Protein AF-0000000072869040 (afdb_homodimer)

Structure (mmCIF, N/CA/C/O backbone):
data_AF-0000000072869040-model_v1
#
loop_
_entity.id
_entity.type
_entity.pdbx_description
1 polymer 'Uncharacterized protein encoded in hypervariable junctions of pilus gene clusters'
#
loop_
_atom_site.group_PDB
_atom_site.id
_atom_site.type_symbol
_atom_site.label_atom_id
_atom_site.label_alt_id
_atom_site.label_comp_id
_atom_site.label_asym_id
_atom_site.label_entity_id
_atom_site.label_seq_id
_atom_site.pdbx_PDB_ins_code
_atom_site.Cartn_x
_atom_site.Cartn_y
_atom_site.Cartn_z
_atom_site.occupancy
_atom_site.B_iso_or_equiv
_atom_site.auth_seq_id
_atom_site.auth_comp_id
_atom_site.auth_asym_id
_atom_site.auth_atom_id
_atom_site.pdbx_PDB_model_num
ATOM 1 N N . MET A 1 1 ? 13.531 -21.125 -11.062 1 53.16 1 MET A N 1
ATOM 2 C CA . MET A 1 1 ? 12.531 -20.141 -11.461 1 53.16 1 MET A CA 1
ATOM 3 C C . MET A 1 1 ? 11.25 -20.312 -10.648 1 53.16 1 MET A C 1
ATOM 5 O O . MET A 1 1 ? 10.648 -21.391 -10.648 1 53.16 1 MET A O 1
ATOM 9 N N . LYS A 1 2 ? 10.859 -19.406 -9.508 1 75.5 2 LYS A N 1
ATOM 10 C CA . LYS A 1 2 ? 10.047 -19.938 -8.406 1 75.5 2 LYS A CA 1
ATOM 11 C C . LYS A 1 2 ? 8.562 -19.766 -8.695 1 75.5 2 LYS A C 1
ATOM 13 O O . LYS A 1 2 ? 7.723 -20.344 -7.996 1 75.5 2 LYS A O 1
ATOM 18 N N . HIS A 1 3 ? 8.328 -19.109 -9.891 1 85.88 3 HIS A N 1
ATOM 19 C CA . HIS A 1 3 ? 6.895 -18.984 -10.148 1 85.88 3 HIS A CA 1
ATOM 20 C C . HIS A 1 3 ? 6.582 -19.156 -11.625 1 85.88 3 HIS A C 1
ATOM 22 O O . HIS A 1 3 ? 7.484 -19.141 -12.461 1 85.88 3 HIS A O 1
ATOM 28 N N . LEU A 1 4 ? 5.422 -19.609 -11.938 1 93.56 4 LEU A N 1
ATOM 29 C CA . LEU A 1 4 ? 4.938 -19.828 -13.297 1 93.56 4 LEU A CA 1
ATOM 30 C C . LEU A 1 4 ? 4.266 -18.562 -13.836 1 93.56 4 LEU A C 1
ATOM 32 O O . LEU A 1 4 ? 3.627 -17.828 -13.086 1 93.56 4 LEU A O 1
ATOM 36 N N . LYS A 1 5 ? 4.551 -18.344 -15.172 1 93.81 5 LYS A N 1
ATOM 37 C CA . LYS A 1 5 ? 3.939 -17.188 -15.828 1 93.81 5 LYS A CA 1
ATOM 38 C C . LYS A 1 5 ? 3.301 -17.594 -17.156 1 93.81 5 LYS A C 1
ATOM 40 O O . LYS A 1 5 ? 3.891 -18.344 -17.938 1 93.81 5 LYS A O 1
ATOM 45 N N . TYR A 1 6 ? 2.068 -17.125 -17.297 1 95.5 6 TYR A N 1
ATOM 46 C CA . TYR A 1 6 ? 1.364 -17.422 -18.531 1 95.5 6 TYR A CA 1
ATOM 47 C C . TYR A 1 6 ? 0.208 -16.438 -18.75 1 95.5 6 TYR A C 1
ATOM 49 O O . TYR A 1 6 ? -0.638 -16.281 -17.859 1 95.5 6 TYR A O 1
ATOM 57 N N . LYS A 1 7 ? 0.18 -15.703 -19.797 1 94.38 7 LYS A N 1
ATOM 58 C CA . LYS A 1 7 ? -0.876 -14.773 -20.203 1 94.38 7 LYS A CA 1
ATOM 59 C C . LYS A 1 7 ? -1.145 -13.742 -19.109 1 94.38 7 LYS A C 1
ATOM 61 O O . LYS A 1 7 ? -2.299 -13.406 -18.828 1 94.38 7 LYS A O 1
ATOM 66 N N . GLY A 1 8 ? -0.061 -13.336 -18.422 1 91.31 8 GLY A N 1
ATOM 67 C CA . GLY A 1 8 ? -0.16 -12.281 -17.438 1 91.31 8 GLY A CA 1
ATOM 68 C C . GLY A 1 8 ? -0.488 -12.805 -16.047 1 91.31 8 GLY A C 1
ATOM 69 O O . GLY A 1 8 ? -0.52 -12.031 -15.078 1 91.31 8 GLY A O 1
ATOM 70 N N . TYR A 1 9 ? -0.687 -14.094 -15.98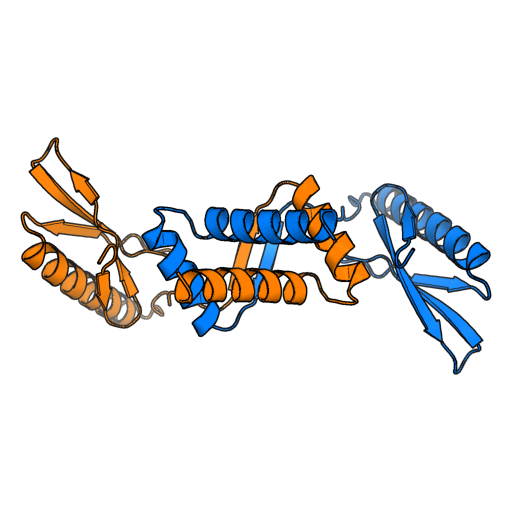4 1 94.81 9 TYR A N 1
ATOM 71 C CA . TYR A 1 9 ? -0.996 -14.703 -14.695 1 94.81 9 TYR A CA 1
ATOM 72 C C . TYR A 1 9 ? 0.244 -15.344 -14.078 1 94.81 9 TYR A C 1
ATOM 74 O O . TYR A 1 9 ? 1.117 -15.836 -14.797 1 94.81 9 TYR A O 1
ATOM 82 N N . LEU A 1 10 ? 0.235 -15.219 -12.727 1 94.25 10 LEU A N 1
ATOM 83 C CA . LEU A 1 10 ? 1.296 -15.883 -11.969 1 94.25 10 LEU A CA 1
ATOM 84 C C . LEU A 1 10 ? 0.761 -17.109 -11.242 1 94.25 10 LEU A C 1
ATOM 86 O O . LEU A 1 10 ? -0.365 -17.094 -10.742 1 94.25 10 LEU A O 1
ATOM 90 N N . GLY A 1 11 ? 1.562 -18.109 -11.234 1 94.94 11 GLY A N 1
ATOM 91 C CA . GLY A 1 11 ? 1.201 -19.344 -10.531 1 94.94 11 GLY A CA 1
ATOM 92 C C . GLY A 1 11 ? 2.223 -19.75 -9.492 1 94.94 11 GLY A C 1
ATOM 93 O O . GLY A 1 11 ? 3.426 -19.562 -9.688 1 94.94 11 GLY A O 1
ATOM 94 N N . THR A 1 12 ? 1.745 -20.344 -8.406 1 94.44 12 THR A N 1
ATOM 95 C CA . THR A 1 12 ? 2.629 -20.859 -7.363 1 94.44 12 THR A CA 1
ATOM 96 C C . THR A 1 12 ? 3.027 -22.297 -7.645 1 94.44 12 THR A C 1
ATOM 98 O O . THR A 1 12 ? 2.434 -22.953 -8.5 1 94.44 12 THR A O 1
ATOM 101 N N . VAL A 1 13 ? 4.137 -22.719 -7.074 1 94.44 13 VAL A N 1
ATOM 102 C CA . VAL A 1 13 ? 4.605 -24.094 -7.094 1 94.44 13 VAL A CA 1
ATOM 103 C C . VAL A 1 13 ? 4.879 -24.578 -5.668 1 94.44 13 VAL A C 1
ATOM 105 O O . VAL A 1 13 ? 5.758 -24.047 -4.988 1 94.44 13 VAL A O 1
ATOM 108 N N . GLU A 1 14 ? 4.07 -25.578 -5.203 1 92.25 14 GLU A N 1
ATOM 109 C CA . GLU A 1 14 ? 4.195 -26.062 -3.834 1 92.25 14 GLU A CA 1
ATOM 110 C C . GLU A 1 14 ? 4.277 -27.594 -3.801 1 92.25 14 GLU A C 1
ATOM 112 O O . GLU A 1 14 ? 3.479 -28.266 -4.445 1 92.25 14 GLU A O 1
ATOM 117 N N . PRO A 1 15 ? 5.238 -28.094 -3.088 1 93.12 15 PRO A N 1
ATOM 118 C CA . PRO A 1 15 ? 5.289 -29.547 -2.945 1 93.12 15 PRO A CA 1
ATOM 119 C C . PRO A 1 15 ? 4.293 -30.078 -1.917 1 93.12 15 PRO A C 1
ATOM 121 O O . PRO A 1 15 ? 4.055 -29.438 -0.893 1 93.12 15 PRO A O 1
ATOM 124 N N . ASP A 1 16 ? 3.664 -31.156 -2.268 1 92.81 16 ASP A N 1
ATOM 125 C CA . ASP A 1 16 ? 2.848 -31.953 -1.349 1 92.81 16 ASP A CA 1
ATOM 126 C C . ASP A 1 16 ? 3.477 -33.312 -1.089 1 92.81 16 ASP A C 1
ATOM 128 O O . ASP A 1 16 ? 3.252 -34.25 -1.846 1 92.81 16 ASP A O 1
ATOM 132 N N . PHE A 1 17 ? 4.18 -33.438 -0.041 1 92.19 17 PHE A N 1
ATOM 133 C CA . PHE A 1 17 ? 4.965 -34.625 0.26 1 92.19 17 PHE A CA 1
ATOM 134 C C . PHE A 1 17 ? 4.062 -35.781 0.677 1 92.19 17 PHE A C 1
ATOM 136 O O . PHE A 1 17 ? 4.375 -36.938 0.423 1 92.19 17 PHE A O 1
ATOM 143 N N . ASP A 1 18 ? 2.967 -35.375 1.314 1 94.56 18 ASP A N 1
ATOM 144 C CA . ASP A 1 18 ? 2.047 -36.406 1.79 1 94.56 18 ASP A CA 1
ATOM 145 C C . ASP A 1 18 ? 1.436 -37.188 0.624 1 94.56 18 ASP A C 1
ATOM 147 O O . ASP A 1 18 ? 1.183 -38.375 0.733 1 94.56 18 ASP A O 1
ATOM 151 N N . ASN A 1 19 ? 1.303 -36.5 -0.467 1 95.25 19 ASN A N 1
ATOM 152 C CA . ASN A 1 19 ? 0.649 -37.094 -1.624 1 95.25 19 ASN A CA 1
ATOM 153 C C . ASN A 1 19 ? 1.628 -37.312 -2.777 1 95.25 19 ASN A C 1
ATOM 155 O O . ASN A 1 19 ? 1.254 -37.844 -3.83 1 95.25 19 ASN A O 1
ATOM 159 N N . ASN A 1 20 ? 2.824 -36.844 -2.562 1 95.75 20 ASN A N 1
ATOM 160 C CA . ASN A 1 20 ? 3.889 -36.969 -3.553 1 95.75 20 ASN A CA 1
ATOM 161 C C . ASN A 1 20 ? 3.514 -36.281 -4.867 1 95.75 20 ASN A C 1
ATOM 163 O O . ASN A 1 20 ? 3.641 -36.906 -5.938 1 95.75 20 ASN A O 1
ATOM 167 N N . ILE A 1 21 ? 2.939 -35.062 -4.77 1 96.88 21 ILE A N 1
ATOM 168 C CA . ILE A 1 21 ? 2.596 -34.281 -5.941 1 96.88 21 ILE A CA 1
ATOM 169 C C . ILE A 1 21 ? 3.043 -32.844 -5.738 1 96.88 21 ILE A C 1
ATOM 171 O O . ILE A 1 21 ? 3.473 -32.469 -4.645 1 96.88 21 ILE A O 1
ATOM 175 N N . LEU A 1 22 ? 3.045 -32.125 -6.891 1 96.19 22 LEU A N 1
ATOM 176 C CA . LEU A 1 22 ? 3.174 -30.656 -6.883 1 96.19 22 LEU A CA 1
ATOM 177 C C . LEU A 1 22 ? 1.812 -30 -7.039 1 96.19 22 LEU A C 1
ATOM 179 O O . LEU A 1 22 ? 0.953 -30.484 -7.77 1 96.19 22 LEU A O 1
ATOM 183 N N . TYR A 1 23 ? 1.674 -29.047 -6.258 1 96.25 23 TYR A N 1
ATOM 184 C CA . TYR A 1 23 ? 0.418 -28.312 -6.25 1 96.25 23 TYR A CA 1
ATOM 185 C C . TYR A 1 23 ? 0.668 -26.812 -6.395 1 96.25 23 TYR A C 1
ATOM 187 O O . TYR A 1 23 ? 1.761 -26.328 -6.094 1 96.25 23 TYR A O 1
ATOM 195 N N . GLY A 1 24 ? -0.366 -26.031 -7.027 1 96.12 24 GLY A N 1
ATOM 196 C CA . GLY A 1 24 ? -0.289 -24.578 -7.121 1 96.12 24 GLY A CA 1
ATOM 197 C C . GLY A 1 24 ? -1.639 -23.922 -7.344 1 96.12 24 GLY A C 1
ATOM 198 O O . GLY A 1 24 ? -2.662 -24.609 -7.426 1 96.12 24 GLY A O 1
ATOM 199 N N . LYS A 1 25 ? -1.599 -22.688 -7.316 1 95.94 25 LYS A N 1
ATOM 200 C CA . LYS A 1 25 ? -2.779 -21.891 -7.613 1 95.94 25 LYS A CA 1
ATOM 201 C C . LYS A 1 25 ? -2.396 -20.609 -8.344 1 95.94 25 LYS A C 1
ATOM 203 O O . LYS A 1 25 ? -1.233 -20.203 -8.336 1 95.94 25 LYS A O 1
ATOM 208 N N . LEU A 1 26 ? -3.373 -20 -9.047 1 95.19 26 LEU A N 1
ATOM 209 C CA . LEU A 1 26 ? -3.158 -18.656 -9.562 1 95.19 26 LEU A CA 1
ATOM 210 C C . LEU A 1 26 ? -3.008 -17.656 -8.422 1 95.19 26 LEU A C 1
ATOM 212 O O . LEU A 1 26 ? -3.812 -17.641 -7.488 1 95.19 26 LEU A O 1
ATOM 216 N N . ALA A 1 27 ? -1.96 -16.859 -8.539 1 92.31 27 ALA A N 1
ATOM 217 C CA . ALA A 1 27 ? -1.659 -15.898 -7.484 1 92.31 27 ALA A CA 1
ATOM 218 C C . ALA A 1 27 ? -2.203 -14.516 -7.836 1 92.31 27 ALA A C 1
ATOM 220 O O . ALA A 1 27 ? -2.414 -14.203 -9.008 1 92.31 27 ALA A O 1
ATOM 221 N N . PHE A 1 28 ? -2.625 -13.695 -6.848 1 90.19 28 PHE A N 1
ATOM 222 C CA . PHE A 1 28 ? -2.941 -12.273 -6.93 1 90.19 28 PHE A CA 1
ATOM 223 C C . PHE A 1 28 ? -4.238 -12.055 -7.699 1 90.19 28 PHE A C 1
ATOM 225 O O . PHE A 1 28 ? -4.367 -11.078 -8.445 1 90.19 28 PHE A O 1
ATOM 232 N N . ILE A 1 29 ? -5.137 -13.047 -7.664 1 90.19 29 ILE A N 1
ATOM 233 C CA . ILE A 1 29 ? -6.496 -12.883 -8.164 1 90.19 29 ILE A CA 1
ATOM 234 C C . ILE A 1 29 ? -7.492 -13.414 -7.137 1 90.19 29 ILE A C 1
ATOM 236 O O . ILE A 1 29 ? -7.129 -14.203 -6.262 1 90.19 29 ILE A O 1
ATOM 240 N N . GLY A 1 30 ? -8.711 -12.969 -7.207 1 89.12 30 GLY A N 1
ATOM 241 C CA . GLY A 1 30 ? -9.719 -13.328 -6.223 1 89.12 30 GLY A CA 1
ATOM 242 C C . GLY A 1 30 ? -10.266 -14.727 -6.414 1 89.12 30 GLY A C 1
ATOM 243 O O . GLY A 1 30 ? -10.648 -15.391 -5.441 1 89.12 30 GLY A O 1
ATOM 244 N N . ASP A 1 31 ? -10.258 -15.211 -7.613 1 92.06 31 ASP A N 1
ATOM 245 C CA . ASP A 1 31 ? -10.773 -16.547 -7.906 1 92.06 31 ASP A CA 1
ATOM 246 C C . ASP A 1 31 ? -9.781 -17.625 -7.488 1 92.06 31 ASP A C 1
ATOM 248 O O . ASP A 1 31 ? -8.562 -17.406 -7.531 1 92.06 31 ASP A O 1
ATOM 252 N N . LEU A 1 32 ? -10.375 -18.688 -6.992 1 94.25 32 LEU A N 1
ATOM 253 C CA . LEU A 1 32 ? -9.523 -19.812 -6.633 1 94.25 32 LEU A CA 1
ATOM 254 C C . LEU A 1 32 ? -9.367 -20.781 -7.805 1 94.25 32 LEU A C 1
ATOM 256 O O . LEU A 1 32 ? -10.32 -21.469 -8.164 1 94.25 32 LEU A O 1
ATOM 260 N N . VAL A 1 33 ? -8.258 -20.734 -8.453 1 96.44 33 VAL A N 1
ATOM 261 C CA . VAL A 1 33 ? -7.914 -21.625 -9.555 1 96.44 33 VAL A CA 1
ATOM 262 C C . VAL A 1 33 ? -6.676 -22.453 -9.188 1 96.44 33 VAL A C 1
ATOM 264 O O . VAL A 1 33 ? -5.598 -21.891 -8.969 1 96.44 33 VAL A O 1
ATOM 267 N N . THR A 1 34 ? -6.812 -23.766 -9.117 1 97.62 34 THR A N 1
ATOM 268 C CA . THR A 1 34 ? -5.719 -24.609 -8.664 1 97.62 34 THR A CA 1
ATOM 269 C C . THR A 1 34 ? -5.336 -25.625 -9.742 1 97.62 34 THR A C 1
ATOM 271 O O . THR A 1 34 ? -6.086 -25.828 -10.703 1 97.62 34 THR A O 1
ATOM 274 N N . TYR A 1 35 ? -4.156 -26.156 -9.648 1 97.94 35 TYR A N 1
ATOM 275 C CA . TYR A 1 35 ? -3.631 -27.203 -10.523 1 97.94 35 TYR A CA 1
ATOM 276 C C . TYR A 1 35 ? -2.664 -28.109 -9.773 1 97.94 35 TYR A C 1
ATOM 278 O O . TYR A 1 35 ? -2.156 -27.734 -8.711 1 97.94 35 TYR A O 1
ATOM 286 N N . GLU A 1 36 ? -2.488 -29.297 -10.227 1 97.75 36 GLU A N 1
ATOM 287 C CA . GLU A 1 36 ? -1.561 -30.25 -9.625 1 97.75 36 GLU A CA 1
ATOM 288 C C . GLU A 1 36 ? -0.985 -31.188 -10.68 1 97.75 36 GLU A C 1
ATOM 290 O O . GLU A 1 36 ? -1.574 -31.375 -11.742 1 97.75 36 GLU A O 1
ATOM 295 N N . ALA A 1 37 ? 0.129 -31.656 -10.438 1 97.88 37 ALA A N 1
ATOM 296 C CA . ALA A 1 37 ? 0.809 -32.594 -11.32 1 97.88 37 ALA A CA 1
ATOM 297 C C . ALA A 1 37 ? 1.909 -33.344 -10.57 1 97.88 37 ALA A C 1
ATOM 299 O O . ALA A 1 37 ? 2.215 -33.031 -9.422 1 97.88 37 ALA A O 1
ATOM 300 N N . GLU A 1 38 ? 2.445 -34.281 -11.211 1 96.62 38 GLU A N 1
ATOM 301 C CA . GLU A 1 38 ? 3.467 -35.125 -10.57 1 96.62 38 GLU A CA 1
ATOM 302 C C . GLU A 1 38 ? 4.867 -34.594 -10.875 1 96.62 38 GLU A C 1
ATOM 304 O O . GLU A 1 38 ? 5.816 -34.875 -10.141 1 96.62 38 GLU A O 1
ATOM 309 N N . THR A 1 39 ? 5.031 -33.906 -11.984 1 95.69 39 THR A N 1
ATOM 310 C CA . THR A 1 39 ? 6.324 -33.344 -12.359 1 95.69 39 THR A CA 1
ATOM 311 C C . THR A 1 39 ? 6.199 -31.828 -12.617 1 95.69 39 THR A C 1
ATOM 313 O O . THR A 1 39 ? 5.094 -31.328 -12.812 1 95.69 39 THR A O 1
ATOM 316 N N . LEU A 1 40 ? 7.34 -31.219 -12.617 1 94.62 40 LEU A N 1
ATOM 317 C CA . LEU A 1 40 ? 7.355 -29.781 -12.852 1 94.62 40 LEU A CA 1
ATOM 318 C C . LEU A 1 40 ? 6.863 -29.453 -14.258 1 94.62 40 LEU A C 1
ATOM 320 O O . LEU A 1 40 ? 6.121 -28.484 -14.445 1 94.62 40 LEU A O 1
ATOM 324 N N . ALA A 1 41 ? 7.293 -30.203 -15.195 1 96.25 41 ALA A N 1
ATOM 325 C CA . ALA A 1 41 ? 6.879 -30 -16.578 1 96.25 41 ALA A CA 1
ATOM 326 C C . ALA A 1 41 ? 5.363 -30.125 -16.719 1 96.25 41 ALA A C 1
ATOM 328 O O . ALA A 1 41 ? 4.727 -29.297 -17.391 1 96.25 41 ALA A O 1
ATOM 329 N N . GLU A 1 42 ? 4.84 -31.109 -16.109 1 97.56 42 GLU A N 1
ATOM 330 C CA . GLU A 1 42 ? 3.395 -31.312 -16.125 1 97.56 42 GLU A CA 1
ATOM 331 C C . GLU A 1 42 ? 2.658 -30.203 -15.391 1 97.56 42 GLU A C 1
ATOM 333 O O . GLU A 1 42 ? 1.565 -29.797 -15.789 1 97.56 42 GLU A O 1
ATOM 338 N N . LEU A 1 43 ? 3.262 -29.812 -14.297 1 97.25 43 LEU A N 1
ATOM 339 C CA . LEU A 1 43 ? 2.641 -28.734 -13.523 1 97.25 43 LEU A CA 1
ATOM 340 C C . LEU A 1 43 ? 2.525 -27.469 -14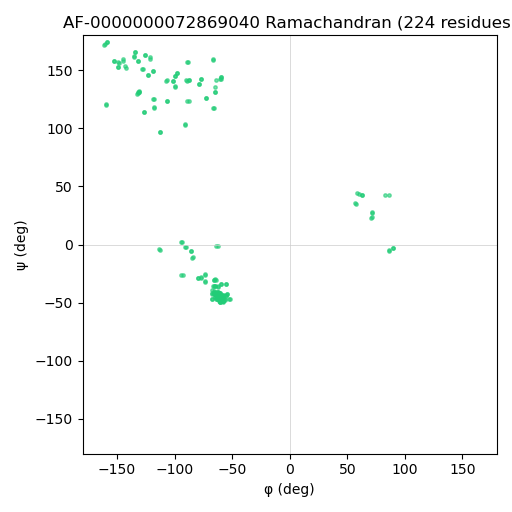.352 1 97.25 43 LEU A C 1
ATOM 342 O O . LEU A 1 43 ? 1.502 -26.781 -14.305 1 97.25 43 LEU A O 1
ATOM 346 N N . GLU A 1 44 ? 3.586 -27.141 -15.055 1 97.12 44 GLU A N 1
ATOM 347 C CA . GLU A 1 44 ? 3.566 -25.969 -15.922 1 97.12 44 GLU A CA 1
ATOM 348 C C . GLU A 1 44 ? 2.461 -26.062 -16.969 1 97.12 44 GLU A C 1
ATOM 350 O O . GLU A 1 44 ? 1.769 -25.094 -17.25 1 97.12 44 GLU A O 1
ATOM 355 N N . GLN A 1 45 ? 2.367 -27.25 -17.547 1 98.06 45 GLN A N 1
ATOM 356 C CA . GLN A 1 45 ? 1.32 -27.469 -18.547 1 98.06 45 GLN A CA 1
ATOM 357 C C . GLN A 1 45 ? -0.066 -27.328 -17.922 1 98.06 45 GLN A C 1
ATOM 359 O O . GLN A 1 45 ? -0.954 -26.703 -18.516 1 98.06 45 GLN A O 1
ATOM 364 N N . GLU A 1 46 ? -0.22 -27.969 -16.734 1 98.19 46 GLU A N 1
ATOM 365 C CA . GLU A 1 46 ? -1.504 -27.875 -16.047 1 98.19 46 GLU A CA 1
ATOM 366 C C . GLU A 1 46 ? -1.82 -26.422 -15.672 1 98.19 46 GLU A C 1
ATOM 368 O O . GLU A 1 46 ? -2.984 -26.016 -15.68 1 98.19 46 GLU A O 1
ATOM 373 N N . PHE A 1 47 ? -0.825 -25.672 -15.305 1 98.06 47 PHE A N 1
ATOM 374 C CA . PHE A 1 47 ? -0.977 -24.25 -15.031 1 98.06 47 PHE A CA 1
ATOM 375 C C . PHE A 1 47 ? -1.525 -23.516 -16.25 1 98.06 47 PHE A C 1
ATOM 377 O O . PHE A 1 47 ? -2.504 -22.781 -16.141 1 98.06 47 PHE A O 1
ATOM 384 N N . LYS A 1 48 ? -0.979 -23.719 -17.406 1 98.44 48 LYS A N 1
ATOM 385 C CA . LYS A 1 48 ? -1.418 -23.062 -18.641 1 98.44 48 LYS A CA 1
ATOM 386 C C . LYS A 1 48 ? -2.852 -23.453 -18.984 1 98.44 48 LYS A C 1
ATOM 388 O O . LYS A 1 48 ? -3.656 -22.594 -19.359 1 98.44 48 LYS A O 1
ATOM 393 N N . VAL A 1 49 ? -3.127 -24.703 -18.797 1 98.56 49 VAL A N 1
ATOM 394 C CA . VAL A 1 49 ? -4.477 -25.203 -19.047 1 98.56 49 VAL A CA 1
ATOM 395 C C . VAL A 1 49 ? -5.461 -24.516 -18.109 1 98.56 49 VAL A C 1
ATOM 397 O O . VAL A 1 49 ? -6.543 -24.094 -18.531 1 98.56 49 VAL A O 1
ATOM 400 N N . SER A 1 50 ? -5.055 -24.453 -16.828 1 98.19 50 SER A N 1
ATOM 401 C CA . SER A 1 50 ? -5.922 -23.828 -15.828 1 98.19 50 SER A CA 1
ATOM 402 C C . SER A 1 50 ? -6.191 -22.375 -16.156 1 98.19 50 SER A C 1
ATOM 404 O O . SER A 1 50 ? -7.305 -21.875 -15.961 1 98.19 50 SER A O 1
ATOM 406 N N . VAL A 1 51 ? -5.129 -21.625 -16.594 1 97.69 51 VAL A N 1
ATOM 407 C CA . VAL A 1 51 ? -5.301 -20.234 -17 1 97.69 51 VAL A CA 1
ATOM 408 C C . VAL A 1 51 ? -6.289 -20.156 -18.172 1 97.69 51 VAL A C 1
ATOM 410 O O . VAL A 1 51 ? -7.223 -19.344 -18.141 1 97.69 51 VAL A O 1
ATOM 413 N N . ASP A 1 52 ? -6.113 -21.031 -19.125 1 98.12 52 ASP A N 1
ATOM 414 C CA . ASP A 1 52 ? -6.988 -21.031 -20.297 1 98.12 52 ASP A CA 1
ATOM 415 C C . ASP A 1 52 ? -8.43 -21.359 -19.906 1 98.12 52 ASP A C 1
ATOM 417 O O . ASP A 1 52 ? -9.367 -20.719 -20.391 1 98.12 52 ASP A O 1
ATOM 421 N N . LEU A 1 53 ? -8.57 -22.344 -19.047 1 97.88 53 LEU A N 1
ATOM 422 C CA . LEU A 1 53 ? -9.898 -22.734 -18.578 1 97.88 53 LEU A CA 1
ATOM 423 C C . LEU A 1 53 ? -10.555 -21.609 -17.797 1 97.88 53 LEU A C 1
ATOM 425 O O . LEU A 1 53 ? -11.758 -21.375 -17.938 1 97.88 53 LEU A O 1
ATOM 429 N N . TYR A 1 54 ? -9.797 -20.953 -16.953 1 97.25 54 TYR A N 1
ATOM 430 C CA . TYR A 1 54 ? -10.289 -19.812 -16.188 1 97.25 54 TYR A CA 1
ATOM 431 C C . TYR A 1 54 ? -10.812 -18.719 -17.125 1 97.25 54 TYR A C 1
ATOM 433 O O . TYR A 1 54 ? -11.914 -18.203 -16.922 1 97.25 54 TYR A O 1
ATOM 441 N N . LEU A 1 55 ? -9.992 -18.359 -18.141 1 96.94 55 LEU A N 1
ATOM 442 C CA . LEU A 1 55 ? -10.359 -17.312 -19.109 1 96.94 55 LEU A CA 1
ATOM 443 C C . LEU A 1 55 ? -11.602 -17.719 -19.891 1 96.94 55 LEU A C 1
ATOM 445 O O . LEU A 1 55 ? -12.484 -16.891 -20.125 1 96.94 55 LEU A O 1
ATOM 449 N N . GLN A 1 56 ? -11.68 -18.938 -20.297 1 97.38 56 GLN A N 1
ATOM 450 C CA . GLN A 1 56 ? -12.828 -19.453 -21.031 1 97.38 56 GLN A CA 1
ATOM 451 C C . GLN A 1 56 ? -14.094 -19.391 -20.172 1 97.38 56 GLN A C 1
ATOM 453 O O . GLN A 1 56 ? -15.156 -19 -20.656 1 97.38 56 GLN A O 1
ATOM 458 N N . ALA A 1 57 ? -13.953 -19.859 -18.938 1 96.88 57 ALA A N 1
ATOM 459 C CA . ALA A 1 57 ? -15.086 -19.844 -18.016 1 96.88 57 ALA A CA 1
ATOM 460 C C . ALA A 1 57 ? -15.617 -18.422 -17.828 1 96.88 57 ALA A C 1
ATOM 462 O O . ALA A 1 57 ? -16.828 -18.219 -17.812 1 96.88 57 ALA A O 1
ATOM 463 N N . CYS A 1 58 ? -14.688 -17.531 -17.625 1 96.75 58 CYS A N 1
ATOM 464 C CA . CYS A 1 58 ? -15.086 -16.125 -17.469 1 96.75 58 CYS A CA 1
ATOM 465 C C . CYS A 1 58 ? -15.844 -15.641 -18.703 1 96.75 58 CYS A C 1
ATOM 467 O O . CYS A 1 58 ? -16.859 -14.961 -18.578 1 96.75 58 CYS A O 1
ATOM 469 N N . ALA A 1 59 ? -15.367 -15.969 -19.859 1 96.19 59 ALA A N 1
ATOM 470 C CA . ALA A 1 59 ? -16.016 -15.562 -21.109 1 96.19 59 ALA A CA 1
ATOM 471 C C . ALA A 1 59 ? -17.422 -16.141 -21.203 1 96.19 59 ALA A C 1
ATOM 473 O O . ALA A 1 59 ? -18.359 -15.43 -21.578 1 96.19 59 ALA A O 1
ATOM 474 N N . GLU A 1 60 ? -17.578 -17.312 -20.891 1 97.19 60 GLU A N 1
ATOM 475 C CA . GLU A 1 60 ? -18.859 -18 -20.969 1 97.19 60 GLU A CA 1
ATOM 476 C C . GLU A 1 60 ? -19.859 -17.422 -19.969 1 97.19 60 GLU A C 1
ATOM 478 O O . GLU A 1 60 ? -21.062 -17.375 -20.25 1 97.19 60 GLU A O 1
ATOM 483 N N . ASP A 1 61 ? -19.328 -17.047 -18.859 1 96 61 ASP A N 1
ATOM 484 C CA . ASP A 1 61 ? -20.188 -16.5 -17.812 1 96 61 ASP A CA 1
ATOM 485 C C . ASP A 1 61 ? -20.422 -15.008 -18 1 96 61 ASP A C 1
ATOM 487 O O . ASP A 1 61 ? -21.188 -14.391 -17.25 1 96 61 ASP A O 1
ATOM 491 N N . GLY A 1 62 ? -19.781 -14.461 -18.922 1 95.56 62 GLY A N 1
ATOM 492 C CA . GLY A 1 62 ? -19.891 -13.031 -19.156 1 95.56 62 GLY A CA 1
ATOM 493 C C . GLY A 1 62 ? -19.219 -12.203 -18.078 1 95.56 62 GLY A C 1
ATOM 494 O O . GLY A 1 62 ? -19.641 -11.086 -17.781 1 95.56 62 GLY A O 1
ATOM 495 N N . LYS A 1 63 ? -18.281 -12.773 -17.406 1 94.56 63 LYS A N 1
ATOM 496 C CA . LYS A 1 63 ? -17.547 -12.094 -16.359 1 94.56 63 LYS A CA 1
ATOM 497 C C . LYS A 1 63 ? -16.188 -11.633 -16.844 1 94.56 63 LYS A C 1
ATOM 499 O O . LYS A 1 63 ? -15.555 -12.297 -17.672 1 94.56 63 LYS A O 1
ATOM 504 N N . LYS A 1 64 ? -15.781 -10.555 -16.484 1 92.69 64 LYS A N 1
ATOM 505 C CA . LYS A 1 64 ? -14.414 -10.117 -16.75 1 92.69 64 LYS A CA 1
ATOM 506 C C . LYS A 1 64 ? -13.414 -10.859 -15.867 1 92.69 64 LYS A C 1
ATOM 508 O O . LYS A 1 64 ? -13.57 -10.898 -14.648 1 92.69 64 LYS A O 1
ATOM 513 N N . PRO A 1 65 ? -12.406 -11.477 -16.531 1 93.38 65 PRO A N 1
ATOM 514 C CA . PRO A 1 65 ? -11.406 -12.148 -15.703 1 93.38 65 PRO A CA 1
ATOM 515 C C . PRO A 1 65 ? -10.695 -11.195 -14.742 1 93.38 65 PRO A C 1
ATOM 517 O O . PRO A 1 65 ? -10.508 -10.016 -15.07 1 93.38 65 PRO A O 1
ATOM 520 N N . ASP A 1 66 ? -10.391 -11.719 -13.578 1 89.12 66 ASP A N 1
ATOM 521 C CA . ASP A 1 66 ? -9.555 -10.938 -12.664 1 89.12 66 ASP A CA 1
ATOM 522 C C . ASP A 1 66 ? -8.141 -10.766 -13.227 1 89.12 66 ASP A C 1
ATOM 524 O O . ASP A 1 66 ? -7.523 -11.734 -13.664 1 89.12 66 ASP A O 1
ATOM 528 N N . THR A 1 67 ? -7.836 -9.547 -13.453 1 81 67 THR A N 1
ATOM 529 C CA . THR A 1 67 ? -6.477 -9.258 -13.898 1 81 67 THR A CA 1
ATOM 530 C C . THR A 1 67 ? -5.559 -9.016 -12.703 1 81 67 THR A C 1
ATOM 532 O O . THR A 1 67 ? -5.891 -8.25 -11.797 1 81 67 THR A O 1
ATOM 535 N N . PRO A 1 68 ? -4.465 -9.922 -12.781 1 81.94 68 PRO A N 1
ATOM 536 C CA . PRO A 1 68 ? -3.486 -9.602 -11.742 1 81.94 68 PRO A CA 1
ATOM 537 C C . PRO A 1 68 ? -2.855 -8.227 -11.938 1 81.94 68 PRO A C 1
ATOM 539 O O . PRO A 1 68 ? -2.906 -7.668 -13.039 1 81.94 68 PRO A O 1
ATOM 542 N N . PHE A 1 69 ? -2.549 -7.355 -10.953 1 84.69 69 PHE A N 1
ATOM 543 C CA . PHE A 1 69 ? -1.736 -6.145 -10.984 1 84.69 69 PHE A CA 1
ATOM 544 C C . PHE A 1 69 ? -2.549 -4.965 -11.5 1 84.69 69 PHE A C 1
ATOM 546 O O . PHE A 1 69 ? -2.113 -4.254 -12.414 1 84.69 69 PHE A O 1
ATOM 553 N N . LYS A 1 70 ? -3.736 -4.754 -11.133 1 82.44 70 LYS A N 1
ATOM 554 C CA . LYS A 1 70 ? -4.641 -3.689 -11.562 1 82.44 70 LYS A CA 1
ATOM 555 C C . LYS A 1 70 ? -4.117 -2.32 -11.141 1 82.44 70 LYS A C 1
ATOM 557 O O . LYS A 1 70 ? -4.672 -1.291 -11.531 1 82.44 70 LYS A O 1
ATOM 562 N N . GLY A 1 71 ? -3.049 -2.318 -10.5 1 87.44 71 GLY A N 1
ATOM 563 C CA . GLY A 1 71 ? -2.438 -1.05 -10.141 1 87.44 71 GLY A CA 1
ATOM 564 C C . GLY A 1 71 ? -2.969 -0.479 -8.844 1 87.44 71 GLY A C 1
ATOM 565 O O . GLY A 1 71 ? -2.625 0.643 -8.461 1 87.44 71 GLY A O 1
ATOM 566 N N . VAL A 1 72 ? -3.961 -1.131 -8.289 1 89.56 72 VAL A N 1
ATOM 567 C CA . VAL A 1 72 ? -4.527 -0.681 -7.02 1 89.56 72 VAL A CA 1
ATOM 568 C C . VAL A 1 72 ? -4.652 -1.862 -6.062 1 89.56 72 VAL A C 1
ATOM 570 O O . VAL A 1 72 ? -5.121 -2.936 -6.445 1 89.56 72 VAL A O 1
ATOM 573 N N . PHE A 1 73 ? -4.191 -1.732 -4.895 1 89.75 73 PHE A N 1
ATOM 574 C CA . PHE A 1 73 ? -4.332 -2.768 -3.877 1 89.75 73 PHE A CA 1
ATOM 575 C C . PHE A 1 73 ? -4.324 -2.158 -2.479 1 89.75 73 PHE A C 1
ATOM 577 O O . PHE A 1 73 ? -3.875 -1.025 -2.293 1 89.75 73 PHE A O 1
ATOM 584 N N . ASN A 1 74 ? -4.863 -2.873 -1.58 1 90.88 74 ASN A N 1
ATOM 585 C CA . ASN A 1 74 ? -4.879 -2.412 -0.196 1 90.88 74 ASN A CA 1
ATOM 586 C C . ASN A 1 74 ? -3.613 -2.832 0.549 1 90.88 74 ASN A C 1
ATOM 588 O O . ASN A 1 74 ? -3.092 -3.926 0.326 1 90.88 74 ASN A O 1
ATOM 592 N N . VAL A 1 75 ? -3.127 -1.919 1.394 1 94.31 75 VAL A N 1
ATOM 593 C CA . VAL A 1 75 ? -1.967 -2.188 2.236 1 94.31 75 VAL A CA 1
ATOM 594 C C . VAL A 1 75 ? -2.367 -2.109 3.709 1 94.31 75 VAL A C 1
ATOM 596 O O . VAL A 1 75 ? -3.021 -1.152 4.129 1 94.31 75 VAL A O 1
ATOM 599 N N . ARG A 1 76 ? -2.102 -3.125 4.375 1 94.38 76 ARG A N 1
ATOM 600 C CA . ARG A 1 76 ? -2.283 -3.156 5.82 1 94.38 76 ARG A CA 1
ATOM 601 C C . ARG A 1 76 ? -0.939 -3.109 6.543 1 94.38 76 ARG A C 1
ATOM 603 O O . ARG A 1 76 ? -0.042 -3.9 6.246 1 94.38 76 ARG A O 1
ATOM 610 N N . VAL A 1 77 ? -0.783 -2.131 7.402 1 94.25 77 VAL A N 1
ATOM 611 C CA . VAL A 1 77 ? 0.444 -1.981 8.18 1 94.25 77 VAL A CA 1
ATOM 612 C C . VAL A 1 77 ? 0.099 -1.671 9.633 1 94.25 77 VAL A C 1
ATOM 614 O O . VAL A 1 77 ? -1.037 -1.307 9.945 1 94.25 77 VAL A O 1
ATOM 617 N N . ASP A 1 78 ? 1.113 -1.886 10.477 1 93 78 ASP A N 1
ATOM 618 C CA . ASP A 1 78 ? 0.954 -1.432 11.859 1 93 78 ASP A CA 1
ATOM 619 C C . ASP A 1 78 ? 0.747 0.08 11.914 1 93 78 ASP A C 1
ATOM 621 O O . ASP A 1 78 ? 1.381 0.829 11.172 1 93 78 ASP A O 1
ATOM 625 N N . PRO A 1 79 ? -0.106 0.488 12.836 1 91.44 79 PRO A N 1
ATOM 626 C CA . PRO A 1 79 ? -0.407 1.918 12.938 1 91.44 79 PRO A CA 1
ATOM 627 C C . PRO A 1 79 ? 0.845 2.771 13.125 1 91.44 79 PRO A C 1
ATOM 629 O O . PRO A 1 79 ? 0.921 3.887 12.602 1 91.44 79 PRO A O 1
ATOM 632 N N . ASP A 1 80 ? 1.809 2.281 13.797 1 92.56 80 ASP A N 1
ATOM 633 C CA . ASP A 1 80 ? 3.045 3.029 14.016 1 92.56 80 ASP A CA 1
ATOM 634 C C . ASP A 1 80 ? 3.814 3.203 12.711 1 92.56 80 ASP A C 1
ATOM 636 O O . ASP A 1 80 ? 4.348 4.281 12.438 1 92.56 80 ASP A O 1
ATOM 640 N N . LEU A 1 81 ? 3.955 2.143 11.969 1 94.88 81 LEU A N 1
ATOM 641 C CA . LEU A 1 81 ? 4.602 2.242 10.664 1 94.88 81 LEU A CA 1
ATOM 642 C C . LEU A 1 81 ? 3.842 3.201 9.75 1 94.88 81 LEU A C 1
ATOM 644 O O . LEU A 1 81 ? 4.449 4.02 9.062 1 94.88 81 LEU A O 1
ATOM 648 N N . HIS A 1 82 ? 2.529 3.049 9.727 1 94.44 82 HIS A N 1
ATOM 649 C CA . HIS A 1 82 ? 1.699 3.965 8.953 1 94.44 82 HIS A CA 1
ATOM 650 C C . HIS A 1 82 ? 2.004 5.418 9.305 1 94.44 82 HIS A C 1
ATOM 652 O O . HIS A 1 82 ? 2.174 6.254 8.414 1 94.44 82 HIS A O 1
ATOM 658 N N . ARG A 1 83 ? 2.07 5.668 10.562 1 92.31 83 ARG A N 1
ATOM 659 C CA . ARG A 1 83 ? 2.359 7.012 11.055 1 92.31 83 ARG A CA 1
ATOM 660 C C . ARG A 1 83 ? 3.723 7.488 10.562 1 92.31 83 ARG A C 1
ATOM 662 O O . ARG A 1 83 ? 3.852 8.617 10.078 1 92.31 83 ARG A O 1
ATOM 669 N N . ARG A 1 84 ? 4.691 6.684 10.719 1 93.56 84 ARG A N 1
ATOM 670 C CA . ARG A 1 84 ? 6.051 7.051 10.328 1 93.56 84 ARG A CA 1
ATOM 671 C C . ARG A 1 84 ? 6.137 7.324 8.836 1 93.56 84 ARG A C 1
ATOM 673 O O . ARG A 1 84 ? 6.777 8.289 8.406 1 93.56 84 ARG A O 1
ATOM 680 N N . VAL A 1 85 ? 5.527 6.504 8.078 1 95.25 85 VAL A N 1
ATOM 681 C CA . VAL A 1 85 ? 5.508 6.664 6.633 1 95.25 85 VAL A CA 1
ATOM 682 C C . VAL A 1 85 ? 4.824 7.98 6.266 1 95.25 85 VAL A C 1
ATOM 684 O O . VAL A 1 85 ? 5.32 8.734 5.426 1 95.25 85 VAL A O 1
ATOM 687 N N . ALA A 1 86 ? 3.74 8.266 6.953 1 93.25 86 ALA A N 1
ATOM 688 C CA . ALA A 1 86 ? 2.994 9.5 6.707 1 93.25 86 ALA A CA 1
ATOM 689 C C . ALA A 1 86 ? 3.828 10.727 7.059 1 93.25 86 ALA A C 1
ATOM 691 O O . ALA A 1 86 ? 3.848 11.703 6.312 1 93.25 86 ALA A O 1
ATOM 692 N N . GLU A 1 87 ? 4.445 10.656 8.156 1 92.5 87 GLU A N 1
ATOM 693 C CA . GLU A 1 87 ? 5.289 11.758 8.609 1 92.5 87 GLU A CA 1
ATOM 694 C C . GLU A 1 87 ? 6.426 12.016 7.621 1 92.5 87 GLU A C 1
ATOM 696 O O . GLU A 1 87 ? 6.711 13.172 7.289 1 92.5 87 GLU A O 1
ATOM 701 N N . LEU A 1 88 ? 7.07 10.969 7.164 1 93.62 88 LEU A N 1
ATOM 702 C CA . LEU A 1 88 ? 8.172 11.094 6.211 1 93.62 88 LEU A CA 1
ATOM 703 C C . LEU A 1 88 ? 7.676 11.633 4.875 1 93.62 88 LEU A C 1
ATOM 705 O O . LEU A 1 88 ? 8.352 12.445 4.238 1 93.62 88 LEU A O 1
ATOM 709 N N . ALA A 1 89 ? 6.535 11.125 4.461 1 93.56 89 ALA A N 1
ATOM 710 C CA . ALA A 1 89 ? 5.945 11.641 3.229 1 93.56 89 ALA A CA 1
ATOM 711 C C . ALA A 1 89 ? 5.738 13.148 3.307 1 93.56 89 ALA A C 1
ATOM 713 O O . ALA A 1 89 ? 6.102 13.883 2.381 1 93.56 89 ALA A O 1
ATOM 714 N N . LEU A 1 90 ? 5.168 13.609 4.438 1 90.56 90 LEU A N 1
ATOM 715 C CA . LEU A 1 90 ? 4.934 15.031 4.637 1 90.56 90 LEU A CA 1
ATOM 716 C C . LEU A 1 90 ? 6.246 15.805 4.648 1 90.56 90 LEU A C 1
ATOM 718 O O . LEU A 1 90 ? 6.348 16.891 4.062 1 90.56 90 LEU A O 1
ATOM 722 N N . GLU A 1 91 ? 7.242 15.211 5.309 1 89.56 91 GLU A N 1
ATOM 723 C CA . GLU A 1 91 ? 8.562 15.836 5.379 1 89.56 91 GLU A CA 1
ATOM 724 C C . GLU A 1 91 ? 9.156 16.031 3.988 1 89.56 91 GLU A C 1
ATOM 726 O O . GLU A 1 91 ? 9.844 17.016 3.732 1 89.56 91 GLU A O 1
ATOM 731 N N . GLU A 1 92 ? 8.883 15.133 3.092 1 91.44 92 GLU A N 1
ATOM 732 C CA . GLU A 1 92 ? 9.422 15.18 1.737 1 91.44 92 GLU A CA 1
ATOM 733 C C . GLU A 1 92 ? 8.461 15.875 0.78 1 91.44 92 GLU A C 1
ATOM 735 O O . GLU A 1 92 ? 8.711 15.93 -0.427 1 91.44 92 GLU A O 1
ATOM 740 N N . ASP A 1 93 ? 7.363 16.344 1.318 1 89.81 93 ASP A N 1
ATOM 741 C CA . ASP A 1 93 ? 6.344 17.031 0.525 1 89.81 93 ASP A CA 1
ATOM 742 C C . ASP A 1 93 ? 5.75 16.094 -0.523 1 89.81 93 ASP A C 1
ATOM 744 O O . ASP A 1 93 ? 5.633 16.453 -1.694 1 89.81 93 ASP A O 1
ATOM 748 N N . LEU A 1 94 ? 5.492 14.867 -0.085 1 92.62 94 LEU A N 1
ATOM 749 C CA . LEU A 1 94 ? 4.879 13.844 -0.925 1 92.62 94 LEU A CA 1
ATOM 750 C C . LEU A 1 94 ? 3.549 13.383 -0.34 1 92.62 94 LEU A C 1
ATOM 752 O O . LEU A 1 94 ? 3.338 13.469 0.873 1 92.62 94 LEU A O 1
ATOM 756 N N . SER A 1 95 ? 2.717 13.016 -1.277 1 92.12 95 SER A N 1
ATOM 757 C CA . SER A 1 95 ? 1.566 12.258 -0.792 1 92.12 95 SER A CA 1
ATOM 758 C C . SER A 1 95 ? 1.989 10.898 -0.241 1 92.12 95 SER A C 1
ATOM 760 O O . SER A 1 95 ? 3.088 10.422 -0.529 1 92.12 95 SER A O 1
ATOM 762 N N . LEU A 1 96 ? 1.169 10.344 0.564 1 93.25 96 LEU A N 1
ATOM 763 C CA . LEU A 1 96 ? 1.426 9 1.078 1 93.25 96 LEU A CA 1
ATOM 764 C C . LEU A 1 96 ? 1.658 8.016 -0.063 1 93.25 96 LEU A C 1
ATOM 766 O O . LEU A 1 96 ? 2.615 7.238 -0.032 1 93.25 96 LEU A O 1
ATOM 770 N N . ASN A 1 97 ? 0.849 8.125 -1.098 1 94.88 97 ASN A N 1
ATOM 771 C CA . ASN A 1 97 ? 0.936 7.238 -2.256 1 94.88 97 ASN A CA 1
ATOM 772 C C . ASN A 1 97 ? 2.271 7.387 -2.977 1 94.88 97 ASN A C 1
ATOM 774 O O . ASN A 1 97 ? 2.9 6.395 -3.34 1 94.88 97 ASN A O 1
ATOM 778 N N . ALA A 1 98 ? 2.668 8.57 -3.166 1 95.44 98 ALA A N 1
ATOM 779 C CA . ALA A 1 98 ? 3.934 8.836 -3.846 1 95.44 98 ALA A CA 1
ATOM 780 C C . ALA A 1 98 ? 5.109 8.273 -3.055 1 95.44 98 ALA A C 1
ATOM 782 O O . ALA A 1 98 ? 6.051 7.727 -3.635 1 95.44 98 ALA A O 1
ATOM 783 N N . PHE A 1 99 ? 5.102 8.453 -1.756 1 96.25 99 PHE A N 1
ATOM 784 C CA . PHE A 1 99 ? 6.16 7.918 -0.907 1 96.25 99 PHE A CA 1
ATOM 785 C C . PHE A 1 99 ? 6.223 6.398 -1.011 1 96.25 99 PHE A C 1
ATOM 787 O O . PHE A 1 99 ? 7.305 5.824 -1.14 1 96.25 99 PHE A O 1
ATOM 794 N N . VAL A 1 100 ? 5.078 5.754 -0.974 1 96.81 100 VAL A N 1
ATOM 795 C CA . VAL A 1 100 ? 5.004 4.297 -1.069 1 96.81 100 VAL A CA 1
ATOM 796 C C . VAL A 1 100 ? 5.543 3.842 -2.424 1 96.81 100 VAL A C 1
ATOM 798 O O . VAL A 1 100 ? 6.324 2.891 -2.5 1 96.81 100 VAL A O 1
ATOM 801 N N . ASN A 1 101 ? 5.117 4.488 -3.494 1 97.25 101 ASN A N 1
ATOM 802 C CA . ASN A 1 101 ? 5.617 4.164 -4.824 1 97.25 101 ASN A CA 1
ATOM 803 C C . ASN A 1 101 ? 7.141 4.246 -4.887 1 97.25 101 ASN A C 1
ATOM 805 O O . ASN A 1 101 ? 7.793 3.357 -5.434 1 97.25 101 ASN A O 1
ATOM 809 N N . LYS A 1 102 ? 7.645 5.289 -4.301 1 96.31 102 LYS A N 1
ATOM 810 C CA . LYS A 1 102 ? 9.086 5.492 -4.258 1 96.31 102 LYS A CA 1
ATOM 811 C C . LYS A 1 102 ? 9.781 4.348 -3.521 1 96.31 102 LYS A C 1
ATOM 813 O O . LYS A 1 102 ? 10.805 3.834 -3.982 1 96.31 102 LYS A O 1
ATOM 818 N N . ALA A 1 103 ? 9.281 4.02 -2.365 1 97.06 103 ALA A N 1
ATOM 819 C CA . ALA A 1 103 ? 9.836 2.926 -1.574 1 97.06 103 ALA A CA 1
ATOM 820 C C . ALA A 1 103 ? 9.82 1.617 -2.359 1 97.06 103 ALA A C 1
ATOM 822 O O . ALA A 1 103 ? 10.789 0.859 -2.34 1 97.06 103 ALA A O 1
ATOM 823 N N . LEU A 1 104 ? 8.734 1.33 -3.045 1 97.44 104 LEU A N 1
ATOM 824 C CA . LEU A 1 104 ? 8.586 0.101 -3.814 1 97.44 104 LEU A CA 1
ATOM 825 C C . LEU A 1 104 ? 9.531 0.087 -5.008 1 97.44 104 LEU A C 1
ATOM 827 O O . LEU A 1 104 ? 10.148 -0.938 -5.301 1 97.44 104 LEU A O 1
ATOM 831 N N . GLU A 1 105 ? 9.633 1.214 -5.676 1 96.69 105 GLU A N 1
ATOM 832 C CA . GLU A 1 105 ? 10.555 1.318 -6.797 1 96.69 105 GLU A CA 1
ATOM 833 C C . GLU A 1 105 ? 11.992 1.047 -6.352 1 96.69 105 GLU A C 1
ATOM 835 O O . GLU A 1 105 ? 12.734 0.344 -7.039 1 96.69 105 GLU A O 1
ATOM 840 N N . LYS A 1 106 ? 12.328 1.639 -5.223 1 95.81 106 LYS A N 1
ATOM 841 C CA . LYS A 1 106 ? 13.664 1.427 -4.672 1 95.81 106 LYS A CA 1
ATOM 842 C C . LYS A 1 106 ? 13.898 -0.046 -4.348 1 95.81 106 LYS A C 1
ATOM 844 O O . LYS A 1 106 ? 14.961 -0.59 -4.641 1 95.81 106 LYS A O 1
ATOM 849 N N . GLU A 1 107 ? 12.961 -0.627 -3.723 1 95.06 107 GLU A N 1
ATOM 850 C CA . GLU A 1 107 ? 13.086 -2.031 -3.346 1 95.06 107 GLU A CA 1
ATOM 851 C C . GLU A 1 107 ? 13.242 -2.922 -4.574 1 95.06 107 GLU A C 1
ATOM 853 O O . GLU A 1 107 ? 14.062 -3.842 -4.582 1 95.06 107 GLU A O 1
ATOM 858 N N . VAL A 1 108 ? 12.469 -2.666 -5.66 1 94.62 108 VAL A N 1
ATOM 859 C CA . VAL A 1 108 ? 12.516 -3.434 -6.898 1 94.62 108 VAL A CA 1
ATOM 860 C C . VAL A 1 108 ? 13.875 -3.246 -7.57 1 94.62 108 VAL A C 1
ATOM 862 O O . VAL A 1 108 ? 14.461 -4.203 -8.078 1 94.62 108 VAL A O 1
ATOM 865 N N . SER A 1 109 ? 14.305 -1.985 -7.535 1 92.88 109 SER A N 1
ATOM 866 C CA . SER A 1 109 ? 15.594 -1.674 -8.148 1 92.88 109 SER A CA 1
ATOM 867 C C . SER A 1 109 ? 16.734 -2.367 -7.422 1 92.88 109 SER A C 1
ATOM 869 O O . SER A 1 109 ? 17.719 -2.783 -8.039 1 92.88 109 SER A O 1
ATOM 871 N N . ASN A 1 110 ? 16.609 -2.471 -6.141 1 89.44 110 ASN A N 1
ATOM 872 C CA . ASN A 1 110 ? 17.625 -3.139 -5.328 1 89.44 110 ASN A CA 1
ATOM 873 C C . ASN A 1 110 ? 17.703 -4.629 -5.648 1 89.44 110 ASN A C 1
ATOM 875 O O . ASN A 1 110 ? 18.75 -5.25 -5.465 1 89.44 110 ASN A O 1
ATOM 879 N N . HIS A 1 111 ? 16.609 -5.242 -6.039 1 84.12 111 HIS A N 1
ATOM 880 C CA . HIS A 1 111 ? 16.578 -6.664 -6.367 1 84.12 111 HIS A CA 1
ATOM 881 C C . HIS A 1 111 ? 17.125 -6.922 -7.766 1 84.12 111 HIS A C 1
ATOM 883 O O . HIS A 1 111 ? 17.625 -8.016 -8.055 1 84.12 111 HIS A O 1
ATOM 889 N N . HIS A 1 112 ? 16.984 -5.973 -8.633 1 73 112 HIS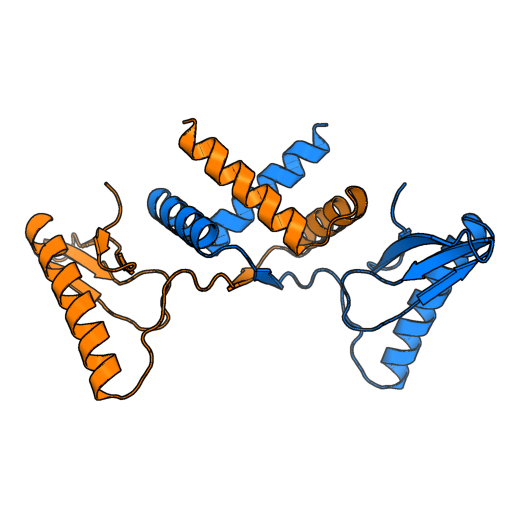 A N 1
ATOM 890 C CA . HIS A 1 112 ? 17.594 -6.125 -9.953 1 73 112 HIS A CA 1
ATOM 891 C C . HIS A 1 112 ? 19.109 -5.961 -9.883 1 73 112 HIS A C 1
ATOM 893 O O . HIS A 1 112 ? 19.828 -6.523 -10.703 1 73 112 HIS A O 1
ATOM 899 N N . LEU A 1 113 ? 19.531 -5.262 -8.914 1 62.59 113 LEU A N 1
ATOM 900 C CA . LEU A 1 113 ? 20.969 -5.074 -8.773 1 62.59 113 LEU A CA 1
ATOM 901 C C . LEU A 1 113 ? 21.594 -6.238 -8.023 1 62.59 113 LEU A C 1
ATOM 903 O O . LEU A 1 113 ? 22.781 -6.516 -8.18 1 62.59 113 LEU A O 1
ATOM 907 N N . ALA A 1 114 ? 20.797 -7.082 -7.43 1 47.19 114 ALA A N 1
ATOM 908 C CA . ALA A 1 114 ? 21.422 -8.211 -6.738 1 47.19 114 ALA A CA 1
ATOM 909 C C . ALA A 1 114 ? 21.5 -9.43 -7.648 1 47.19 114 ALA A C 1
ATOM 911 O O . ALA A 1 114 ? 20.703 -9.578 -8.57 1 47.19 114 ALA A O 1
ATOM 912 N N . MET B 1 1 ? 11.172 21.953 11.477 1 53.47 1 MET B N 1
ATOM 913 C CA . MET B 1 1 ? 10.188 20.906 11.727 1 53.47 1 MET B CA 1
ATOM 914 C C . MET B 1 1 ? 8.992 21.047 10.797 1 53.47 1 MET B C 1
ATOM 916 O O . MET B 1 1 ? 8.344 22.094 10.758 1 53.47 1 MET B O 1
ATOM 920 N N . LYS B 1 2 ? 8.727 20.125 9.625 1 76.31 2 LYS B N 1
ATOM 921 C CA . LYS B 1 2 ? 7.965 20.578 8.469 1 76.31 2 LYS B CA 1
ATOM 922 C C . LYS B 1 2 ? 6.477 20.297 8.641 1 76.31 2 LYS B C 1
ATOM 924 O O . LYS B 1 2 ? 5.656 20.797 7.863 1 76.31 2 LYS B O 1
ATOM 929 N N . HIS B 1 3 ? 6.207 19.641 9.828 1 86.31 3 HIS B N 1
ATOM 930 C CA . HIS B 1 3 ? 4.773 19.406 9.984 1 86.31 3 HIS B CA 1
ATOM 931 C C . HIS B 1 3 ? 4.352 19.562 11.438 1 86.31 3 HIS B C 1
ATOM 933 O O . HIS B 1 3 ? 5.195 19.609 12.336 1 86.31 3 HIS B O 1
ATOM 939 N N . LEU B 1 4 ? 3.139 19.906 11.68 1 93.62 4 LEU B N 1
ATOM 940 C CA . LEU B 1 4 ? 2.557 20.078 13.008 1 93.62 4 LEU B CA 1
ATOM 941 C C . LEU B 1 4 ? 1.944 18.766 13.5 1 93.62 4 LEU B C 1
ATOM 943 O O . LEU B 1 4 ? 1.417 17.984 12.703 1 93.62 4 LEU B O 1
ATOM 947 N N . LYS B 1 5 ? 2.148 18.562 14.859 1 93.81 5 LYS B N 1
ATOM 948 C CA . LYS B 1 5 ? 1.579 17.375 15.477 1 93.81 5 LYS B CA 1
ATOM 949 C C . LYS B 1 5 ? 0.825 17.719 16.766 1 93.81 5 LYS B C 1
ATOM 951 O O . LYS B 1 5 ? 1.306 18.516 17.578 1 93.81 5 LYS B O 1
ATOM 956 N N . TYR B 1 6 ? -0.364 17.172 16.812 1 95.5 6 TYR B N 1
ATOM 957 C CA . TYR B 1 6 ? -1.17 17.391 18 1 95.5 6 TYR B CA 1
ATOM 958 C C . TYR B 1 6 ? -2.264 16.344 18.141 1 95.5 6 TYR B C 1
ATOM 960 O O . TYR B 1 6 ? -3.031 16.125 17.203 1 95.5 6 TYR B O 1
ATOM 968 N N . LYS B 1 7 ? -2.312 15.594 19.172 1 94.38 7 LYS B N 1
ATOM 969 C CA . LYS B 1 7 ? -3.322 14.594 19.5 1 94.38 7 LYS B CA 1
ATOM 970 C C . LYS B 1 7 ? -3.439 13.547 18.406 1 94.38 7 LYS B C 1
ATOM 972 O O . LYS B 1 7 ? -4.543 13.133 18.047 1 94.38 7 LYS B O 1
ATOM 977 N N . GLY B 1 8 ? -2.281 13.234 17.797 1 91.38 8 GLY B N 1
ATOM 978 C CA . GLY B 1 8 ? -2.234 12.172 16.797 1 91.38 8 GLY B CA 1
ATOM 979 C C . GLY B 1 8 ? -2.508 12.672 15.398 1 91.38 8 GLY B C 1
ATOM 980 O O . GLY B 1 8 ? -2.414 11.906 14.438 1 91.38 8 GLY B O 1
ATOM 981 N N . TYR B 1 9 ? -2.797 13.945 15.312 1 94.81 9 TYR B N 1
ATOM 982 C CA . TYR B 1 9 ? -3.066 14.531 14 1 94.81 9 TYR B CA 1
ATOM 983 C C . TYR B 1 9 ? -1.84 15.266 13.469 1 94.81 9 TYR B C 1
ATOM 985 O O . TYR B 1 9 ? -1.057 15.82 14.242 1 94.81 9 TYR B O 1
ATOM 993 N N . LEU B 1 10 ? -1.751 15.148 12.117 1 94.31 10 LEU B N 1
ATOM 994 C CA . LEU B 1 10 ? -0.693 15.891 11.438 1 94.31 10 LEU B CA 1
ATOM 995 C C . LEU B 1 10 ? -1.266 17.078 10.664 1 94.31 10 LEU B C 1
ATOM 997 O O . LEU B 1 10 ? -2.35 16.984 10.086 1 94.31 10 LEU B O 1
ATOM 1001 N N . GLY B 1 11 ? -0.544 18.141 10.719 1 95 11 GLY B N 1
ATOM 1002 C CA . GLY B 1 11 ? -0.943 19.328 9.992 1 95 11 GLY B CA 1
ATOM 1003 C C . GLY B 1 11 ? 0.115 19.828 9.023 1 95 11 GLY B C 1
ATOM 1004 O O . GLY B 1 11 ? 1.312 19.719 9.305 1 95 11 GLY B O 1
ATOM 1005 N N . THR B 1 12 ? -0.323 20.375 7.902 1 94.44 12 THR B N 1
ATOM 1006 C CA . THR B 1 12 ? 0.593 20.953 6.922 1 94.44 12 THR B CA 1
ATOM 1007 C C . THR B 1 12 ? 0.863 22.422 7.227 1 94.44 12 THR B C 1
ATOM 1009 O O . THR B 1 12 ? 0.165 23.031 8.039 1 94.44 12 THR B O 1
ATOM 1012 N N . VAL B 1 13 ? 1.971 22.922 6.738 1 94.44 13 VAL B N 1
ATOM 1013 C CA . VAL B 1 13 ? 2.332 24.328 6.789 1 94.44 13 VAL B CA 1
ATOM 1014 C C . VAL B 1 13 ? 2.668 24.828 5.383 1 94.44 13 VAL B C 1
ATOM 1016 O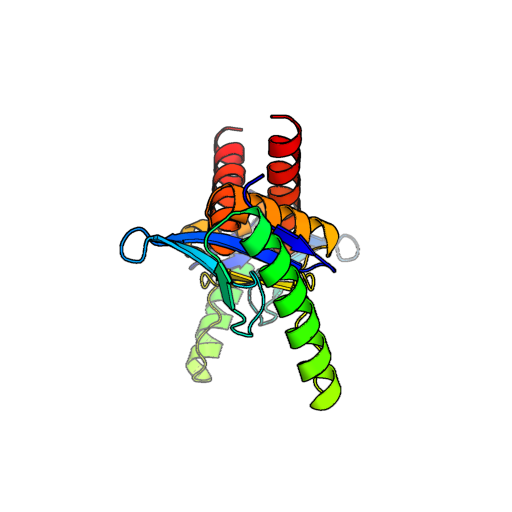 O . VAL B 1 13 ? 3.627 24.359 4.766 1 94.44 13 VAL B O 1
ATOM 1019 N N . GLU B 1 14 ? 1.824 25.766 4.855 1 92.06 14 GLU B N 1
ATOM 1020 C CA . GLU B 1 14 ? 2.004 26.266 3.496 1 92.06 14 GLU B CA 1
ATOM 1021 C C . GLU B 1 14 ? 1.968 27.797 3.465 1 92.06 14 GLU B C 1
ATOM 1023 O O . GLU B 1 14 ? 1.084 28.406 4.062 1 92.06 14 GLU B O 1
ATOM 1028 N N . PRO B 1 15 ? 2.934 28.375 2.814 1 93.19 15 PRO B N 1
ATOM 1029 C CA . PRO B 1 15 ? 2.885 29.828 2.67 1 93.19 15 PRO B CA 1
ATOM 1030 C C . PRO B 1 15 ? 1.914 30.281 1.581 1 93.19 15 PRO B C 1
ATOM 1032 O O . PRO B 1 15 ? 1.789 29.625 0.547 1 93.19 15 PRO B O 1
ATOM 1035 N N . ASP B 1 16 ? 1.195 31.312 1.881 1 92.75 16 ASP B N 1
ATOM 1036 C CA . ASP B 1 16 ? 0.381 32.031 0.911 1 92.75 16 ASP B CA 1
ATOM 1037 C C . ASP B 1 16 ? 0.925 33.438 0.681 1 92.75 16 ASP B C 1
ATOM 1039 O O . ASP B 1 16 ? 0.59 34.375 1.418 1 92.75 16 ASP B O 1
ATOM 1043 N N . PHE B 1 17 ? 1.668 33.625 -0.314 1 92.12 17 PHE B N 1
ATOM 1044 C CA . PHE B 1 17 ? 2.383 34.875 -0.575 1 92.12 17 PHE B CA 1
ATOM 1045 C C . PHE B 1 17 ? 1.425 35.969 -1.054 1 92.12 17 PHE B C 1
ATOM 1047 O O . PHE B 1 17 ? 1.642 37.125 -0.795 1 92.12 17 PHE B O 1
ATOM 1054 N N . ASP B 1 18 ? 0.413 35.469 -1.749 1 94.56 18 ASP B N 1
ATOM 1055 C CA . ASP B 1 18 ? -0.548 36.438 -2.285 1 94.56 18 ASP B CA 1
ATOM 1056 C 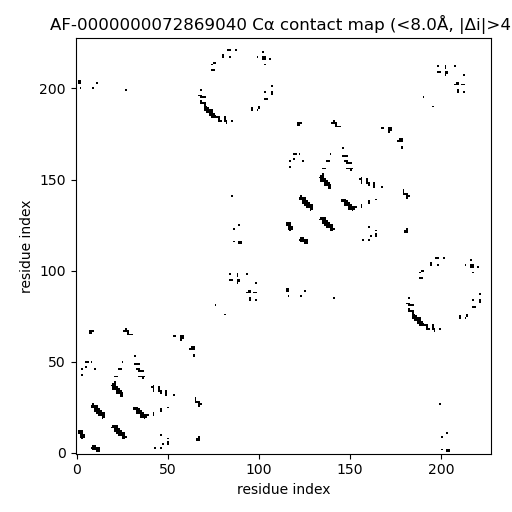C . ASP B 1 18 ? -1.285 37.156 -1.161 1 94.56 18 ASP B C 1
ATOM 1058 O O . ASP B 1 18 ? -1.623 38.344 -1.292 1 94.56 18 ASP B O 1
ATOM 1062 N N . ASN B 1 19 ? -1.425 36.469 -0.081 1 95.19 19 ASN B N 1
ATOM 1063 C CA . ASN B 1 19 ? -2.189 37 1.031 1 95.19 19 ASN B CA 1
ATOM 1064 C C . ASN B 1 19 ? -1.303 37.281 2.244 1 95.19 19 ASN B C 1
ATOM 1066 O O . ASN B 1 19 ? -1.777 37.781 3.27 1 95.19 19 ASN B O 1
ATOM 1070 N N . ASN B 1 20 ? -0.075 36.938 2.119 1 95.69 20 ASN B N 1
ATOM 1071 C CA . ASN B 1 20 ? 0.915 37.125 3.172 1 95.69 20 ASN B CA 1
ATOM 1072 C C . ASN B 1 20 ? 0.507 36.406 4.461 1 95.69 20 ASN B C 1
ATOM 1074 O O . ASN B 1 20 ? 0.524 37.031 5.539 1 95.69 20 ASN B O 1
ATOM 1078 N N . ILE B 1 21 ? 0.029 35.156 4.32 1 96.81 21 ILE B N 1
ATOM 1079 C CA . ILE B 1 21 ? -0.328 34.344 5.477 1 96.81 21 ILE B CA 1
ATOM 1080 C C . ILE B 1 21 ? 0.237 32.938 5.305 1 96.81 21 ILE B C 1
ATOM 1082 O O . ILE B 1 21 ? 0.761 32.594 4.242 1 96.81 21 ILE B O 1
ATOM 1086 N N . LEU B 1 22 ? 0.215 32.219 6.457 1 96.25 22 LEU B N 1
ATOM 1087 C CA . LEU B 1 22 ? 0.454 30.781 6.465 1 96.25 22 LEU B CA 1
ATOM 1088 C C . LEU B 1 22 ? -0.86 30.016 6.531 1 96.25 22 LEU B C 1
ATOM 1090 O O . LEU B 1 22 ? -1.802 30.438 7.203 1 96.25 22 LEU B O 1
ATOM 1094 N N . TYR B 1 23 ? -0.876 29.062 5.738 1 96.19 23 TYR B N 1
ATOM 1095 C CA . TYR B 1 23 ? -2.072 28.234 5.645 1 96.19 23 TYR B CA 1
ATOM 1096 C C . TYR B 1 23 ? -1.726 26.766 5.805 1 96.19 23 TYR B C 1
ATOM 1098 O O . TYR B 1 23 ? -0.58 26.359 5.59 1 96.19 23 TYR B O 1
ATOM 1106 N N . GLY B 1 24 ? -2.738 25.906 6.375 1 96.19 24 GLY B N 1
ATOM 1107 C CA . GLY B 1 24 ? -2.564 24.469 6.473 1 96.19 24 GLY B CA 1
ATOM 1108 C C . GLY B 1 24 ? -3.875 23.719 6.609 1 96.19 24 GLY B C 1
ATOM 1109 O O . GLY B 1 24 ? -4.949 24.328 6.621 1 96.19 24 GLY B O 1
ATOM 1110 N N . LYS B 1 25 ? -3.752 22.484 6.582 1 95.94 25 LYS B N 1
ATOM 1111 C CA . LYS B 1 25 ? -4.887 21.594 6.801 1 95.94 25 LYS B CA 1
ATOM 1112 C C . LYS B 1 25 ? -4.465 20.328 7.555 1 95.94 25 LYS B C 1
ATOM 1114 O O . LYS B 1 25 ? -3.277 20.016 7.621 1 95.94 25 LYS B O 1
ATOM 1119 N N . LEU B 1 26 ? -5.434 19.672 8.195 1 95.25 26 LEU B N 1
ATOM 1120 C CA . LEU B 1 26 ? -5.16 18.344 8.727 1 95.25 26 LEU B CA 1
ATOM 1121 C C . LEU B 1 26 ? -4.867 17.359 7.602 1 95.25 26 LEU B C 1
ATOM 1123 O O . LEU B 1 26 ? -5.602 17.297 6.613 1 95.25 26 LEU B O 1
ATOM 1127 N N . ALA B 1 27 ? -3.775 16.641 7.793 1 92.31 27 ALA B N 1
ATOM 1128 C CA . ALA B 1 27 ? -3.338 15.703 6.762 1 92.31 27 ALA B CA 1
ATOM 1129 C C . ALA B 1 27 ? -3.801 14.281 7.082 1 92.31 27 ALA B C 1
ATOM 1131 O O . ALA B 1 27 ? -4.066 13.953 8.242 1 92.31 27 ALA B O 1
ATOM 1132 N N . PHE B 1 28 ? -4.102 13.43 6.07 1 90.19 28 PHE B N 1
ATOM 1133 C CA . PHE B 1 28 ? -4.324 11.992 6.133 1 90.19 28 PHE B CA 1
ATOM 1134 C C . PHE B 1 28 ? -5.652 11.672 6.809 1 90.19 28 PHE B C 1
ATOM 1136 O O . PHE B 1 28 ? -5.762 10.688 7.535 1 90.19 28 PHE B O 1
ATOM 1143 N N . ILE B 1 29 ? -6.598 12.609 6.719 1 90.31 29 ILE B N 1
ATOM 1144 C CA . ILE B 1 29 ? -7.977 12.344 7.125 1 90.31 29 ILE B CA 1
ATOM 1145 C C . ILE B 1 29 ? -8.93 12.812 6.031 1 90.31 29 ILE B C 1
ATOM 1147 O O . ILE B 1 29 ? -8.562 13.633 5.184 1 90.31 29 ILE B O 1
ATOM 1151 N N . GLY B 1 30 ? -10.102 12.281 6.016 1 89.12 30 GLY B N 1
ATOM 1152 C CA . GLY B 1 30 ? -11.062 12.57 4.957 1 89.12 30 GLY B CA 1
ATOM 1153 C C . GLY B 1 30 ? -11.727 13.93 5.109 1 89.12 30 GLY B C 1
ATOM 1154 O O . GLY B 1 30 ? -12.078 14.57 4.117 1 89.12 30 GLY B O 1
ATOM 1155 N N . ASP B 1 31 ? -11.844 14.391 6.312 1 92.19 31 ASP B N 1
ATOM 1156 C CA . ASP B 1 31 ? -12.477 15.68 6.566 1 92.19 31 ASP B CA 1
ATOM 1157 C C . ASP B 1 31 ? -11.531 16.828 6.219 1 92.19 31 ASP B C 1
ATOM 1159 O O . ASP B 1 31 ? -10.312 16.719 6.363 1 92.19 31 ASP B O 1
ATOM 1163 N N . LEU B 1 32 ? -12.172 17.844 5.668 1 94.19 32 LEU B N 1
ATOM 1164 C CA . LEU B 1 32 ? -11.375 19.031 5.363 1 94.19 32 LEU B CA 1
ATOM 1165 C C . LEU B 1 32 ? -11.375 20 6.539 1 94.19 32 LEU B C 1
ATOM 1167 O O . LEU B 1 32 ? -12.398 20.625 6.832 1 94.19 32 LEU B O 1
ATOM 1171 N N . VAL B 1 33 ? -10.297 20.031 7.262 1 96.5 33 VAL B N 1
ATOM 1172 C CA . VAL B 1 33 ? -10.094 20.953 8.383 1 96.5 33 VAL B CA 1
ATOM 1173 C C . VAL B 1 33 ? -8.898 21.859 8.094 1 96.5 33 VAL B C 1
ATOM 1175 O O . VAL B 1 33 ? -7.773 21.375 7.953 1 96.5 33 VAL B O 1
ATOM 1178 N N . THR B 1 34 ? -9.141 23.156 8.023 1 97.62 34 THR B N 1
ATOM 1179 C CA . THR B 1 34 ? -8.078 24.078 7.641 1 97.62 34 THR B CA 1
ATOM 1180 C C . THR B 1 34 ? -7.848 25.109 8.742 1 97.62 34 THR B C 1
ATOM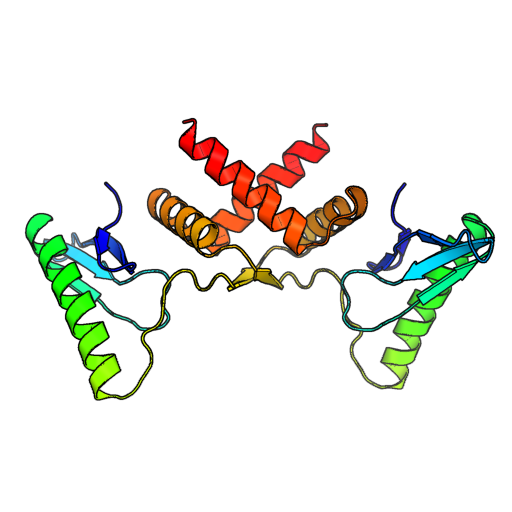 1182 O O . THR B 1 34 ? -8.672 25.266 9.648 1 97.62 34 THR B O 1
ATOM 1185 N N . TYR B 1 35 ? -6.703 25.75 8.727 1 98 35 TYR B N 1
ATOM 1186 C CA . TYR B 1 35 ? -6.32 26.828 9.633 1 98 35 TYR B CA 1
ATOM 1187 C C . TYR B 1 35 ? -5.371 27.797 8.945 1 98 35 TYR B C 1
ATOM 1189 O O . TYR B 1 35 ? -4.77 27.469 7.922 1 98 35 TYR B O 1
ATOM 1197 N N . GLU B 1 36 ? -5.32 28.984 9.422 1 97.75 36 GLU B N 1
ATOM 1198 C CA . GLU B 1 36 ? -4.422 30 8.883 1 97.75 36 GLU B CA 1
ATOM 1199 C C . GLU B 1 36 ? -3.986 30.984 9.969 1 97.75 36 GLU B C 1
ATOM 1201 O O . GLU B 1 36 ? -4.656 31.125 10.992 1 97.75 36 GLU B O 1
ATOM 1206 N N . ALA B 1 37 ? -2.893 31.531 9.797 1 97.88 37 ALA B N 1
ATOM 1207 C CA . ALA B 1 37 ? -2.346 32.531 10.727 1 97.88 37 ALA B CA 1
ATOM 1208 C C . ALA B 1 37 ? -1.252 33.344 10.055 1 97.88 37 ALA B C 1
ATOM 1210 O O . ALA B 1 37 ? -0.84 33.062 8.93 1 97.88 37 ALA B O 1
ATOM 1211 N N . GLU B 1 38 ? -0.837 34.344 10.727 1 96.62 38 GLU B N 1
ATOM 1212 C CA . GLU B 1 38 ? 0.164 35.25 10.156 1 96.62 38 GLU B CA 1
ATOM 1213 C C . GLU B 1 38 ? 1.575 34.812 10.555 1 96.62 38 GLU B C 1
ATOM 1215 O O . GLU B 1 38 ? 2.547 35.156 9.883 1 96.62 38 GLU B O 1
ATOM 1220 N N . THR B 1 39 ? 1.716 34.125 11.672 1 95.69 39 THR B N 1
ATOM 1221 C CA . THR B 1 39 ? 3.016 33.656 12.141 1 95.69 39 THR B CA 1
ATOM 1222 C C . THR B 1 39 ? 2.986 32.156 12.398 1 95.69 39 THR B C 1
ATOM 1224 O O . THR B 1 39 ? 1.913 31.562 12.508 1 95.69 39 THR B O 1
ATOM 1227 N N . LEU B 1 40 ? 4.168 31.625 12.469 1 94.69 40 LEU B N 1
ATOM 1228 C CA . LEU B 1 40 ? 4.277 30.188 12.711 1 94.69 40 LEU B CA 1
ATOM 1229 C C . LEU B 1 40 ? 3.715 29.812 14.078 1 94.69 40 LEU B C 1
ATOM 1231 O O . LEU B 1 40 ? 3.039 28.797 14.227 1 94.69 40 LEU B O 1
ATOM 1235 N N . ALA B 1 41 ? 4.012 30.609 15.047 1 96.25 41 ALA B N 1
ATOM 1236 C CA . ALA B 1 41 ? 3.523 30.359 16.406 1 96.25 41 ALA B CA 1
ATOM 1237 C C . ALA B 1 41 ? 1.998 30.375 16.438 1 96.25 41 ALA B C 1
ATOM 1239 O O . ALA B 1 41 ? 1.382 29.5 17.062 1 96.25 41 ALA B O 1
ATOM 1240 N N . GLU B 1 42 ? 1.443 31.312 15.773 1 97.56 42 GLU B N 1
ATOM 1241 C CA . GLU B 1 42 ? -0.011 31.422 15.703 1 97.56 42 GLU B CA 1
ATOM 1242 C C . GLU B 1 42 ? -0.609 30.25 14.914 1 97.56 42 GLU B C 1
ATOM 1244 O O . GLU B 1 42 ? -1.694 29.766 15.242 1 97.56 42 GLU B O 1
ATOM 1249 N N . LEU B 1 43 ? 0.096 29.906 13.875 1 97.25 43 LEU B N 1
ATOM 1250 C CA . LEU B 1 43 ? -0.388 28.797 13.062 1 97.25 43 LEU B CA 1
ATOM 1251 C C . LEU B 1 43 ? -0.463 27.516 13.883 1 97.25 43 LEU B C 1
ATOM 1253 O O . LEU B 1 43 ? -1.427 26.75 13.766 1 97.25 43 LEU B O 1
ATOM 1257 N N . GLU B 1 44 ? 0.559 27.266 14.664 1 97.06 44 GLU B N 1
ATOM 1258 C CA . GLU B 1 44 ? 0.57 26.094 15.531 1 97.06 44 GLU B CA 1
ATOM 1259 C C . GLU B 1 44 ? -0.61 26.109 16.5 1 97.06 44 GLU B C 1
ATOM 1261 O O . GLU B 1 44 ? -1.244 25.078 16.734 1 97.06 44 GLU B O 1
ATOM 1266 N N . GLN B 1 45 ? -0.831 27.281 17.062 1 98.06 45 GLN B N 1
ATOM 1267 C CA . GLN B 1 45 ? -1.955 27.422 17.984 1 98.06 45 GLN B CA 1
ATOM 1268 C C . GLN B 1 45 ? -3.281 27.172 17.266 1 98.06 45 GLN B C 1
ATOM 1270 O O . GLN B 1 45 ? -4.156 26.484 17.797 1 98.06 45 GLN B O 1
ATOM 1275 N N . GLU B 1 46 ? -3.398 27.812 16.062 1 98.19 46 GLU B N 1
ATOM 1276 C CA . GLU B 1 46 ? -4.621 27.609 15.297 1 98.19 46 GLU B CA 1
ATOM 1277 C C . GLU B 1 46 ? -4.805 26.156 14.898 1 98.19 46 GLU B C 1
ATOM 1279 O O . GLU B 1 46 ? -5.934 25.656 14.828 1 98.19 46 GLU B O 1
ATOM 1284 N N . PHE B 1 47 ? -3.73 25.484 14.602 1 98.06 47 PHE B N 1
ATOM 1285 C CA . PHE B 1 47 ? -3.758 24.047 14.32 1 98.06 47 PHE B CA 1
ATOM 1286 C C . PHE B 1 47 ? -4.332 23.281 15.5 1 98.06 47 PHE B C 1
ATOM 1288 O O . PHE B 1 47 ? -5.246 22.469 15.328 1 98.06 47 PHE B O 1
ATOM 1295 N N . LYS B 1 48 ? -3.889 23.516 16.688 1 98.44 48 LYS B N 1
ATOM 1296 C CA . LYS B 1 48 ? -4.363 22.828 17.891 1 98.44 48 LYS B CA 1
ATOM 1297 C C . LYS B 1 48 ? -5.844 23.094 18.141 1 98.44 48 LYS B C 1
ATOM 1299 O O . LYS B 1 48 ? -6.605 22.188 18.469 1 98.44 48 LYS B O 1
ATOM 1304 N N . VAL B 1 49 ? -6.195 24.344 17.922 1 98.62 49 VAL B N 1
ATOM 1305 C CA . VAL B 1 49 ? -7.59 24.734 18.078 1 98.62 49 VAL B CA 1
ATOM 1306 C C . VAL B 1 49 ? -8.453 23.969 17.078 1 98.62 49 VAL B C 1
ATOM 1308 O O . VAL B 1 49 ? -9.531 23.484 17.422 1 98.62 49 VAL B O 1
ATOM 1311 N N . SER B 1 50 ? -7.969 23.938 15.828 1 98.19 50 SER B N 1
ATOM 1312 C CA . SER B 1 50 ? -8.711 23.266 14.766 1 98.19 50 SER B CA 1
ATOM 1313 C C . SER B 1 50 ? -8.891 21.781 15.078 1 98.19 50 SER B C 1
ATOM 1315 O O . SER B 1 50 ? -9.953 21.203 14.805 1 98.19 50 SER B O 1
ATOM 1317 N N . VAL B 1 51 ? -7.812 21.125 15.602 1 97.75 51 VAL B N 1
ATOM 1318 C CA . VAL B 1 51 ? -7.906 19.719 16 1 97.75 51 VAL B CA 1
ATOM 1319 C C . VAL B 1 51 ? -8.961 19.562 17.094 1 97.75 51 VAL B C 1
ATOM 1321 O O . VAL B 1 51 ? -9.836 18.688 17 1 97.75 51 VAL B O 1
ATOM 1324 N N . ASP B 1 52 ? -8.914 20.453 18.078 1 98.12 52 ASP B N 1
ATOM 1325 C CA . ASP B 1 52 ? -9.867 20.391 19.188 1 98.12 52 ASP B CA 1
ATOM 1326 C C . ASP B 1 52 ? -11.297 20.609 18.688 1 98.12 52 ASP B C 1
ATOM 1328 O O . ASP B 1 52 ? -12.211 19.891 19.109 1 98.12 52 ASP B O 1
ATOM 1332 N N . LEU B 1 53 ? -11.438 21.578 17.812 1 97.81 53 LEU B N 1
ATOM 1333 C CA . LEU B 1 53 ? -12.758 21.859 17.266 1 97.81 53 LEU B CA 1
ATOM 1334 C C . LEU B 1 53 ? -13.273 20.688 16.438 1 97.81 53 LEU B C 1
ATOM 1336 O O . LEU B 1 53 ? -14.461 20.359 16.484 1 97.81 53 LEU B O 1
ATOM 1340 N N . TYR B 1 54 ? -12.391 20.078 15.641 1 97.19 54 TYR B N 1
ATOM 1341 C CA . TYR B 1 54 ? -12.742 18.906 14.844 1 97.19 54 TYR B CA 1
ATOM 1342 C C . TYR B 1 54 ? -13.242 17.781 15.742 1 97.19 54 TYR B C 1
ATOM 1344 O O . TYR B 1 54 ? -14.281 17.172 15.461 1 97.19 54 TYR B O 1
ATOM 1352 N N . LEU B 1 55 ? -12.5 17.484 16.828 1 96.94 55 LEU B N 1
ATOM 1353 C CA . LEU B 1 55 ? -12.844 16.422 17.766 1 96.94 55 LEU B CA 1
ATOM 1354 C C . LEU B 1 55 ? -14.172 16.719 18.469 1 96.94 55 LEU B C 1
ATOM 1356 O O . LEU B 1 55 ? -15 15.828 18.641 1 96.94 55 LEU B O 1
ATOM 1360 N N . GLN B 1 56 ? -14.367 17.922 18.844 1 97.38 56 GLN B N 1
ATOM 1361 C CA . GLN B 1 56 ? -15.609 18.344 19.5 1 97.38 56 GLN B CA 1
ATOM 1362 C C . GLN B 1 56 ? -16.797 18.203 18.562 1 97.38 56 GLN B C 1
ATOM 1364 O O . GLN B 1 56 ? -17.859 17.719 18.969 1 97.38 56 GLN B O 1
ATOM 1369 N N . ALA B 1 57 ? -16.609 18.688 17.328 1 96.81 57 ALA B N 1
ATOM 1370 C CA . ALA B 1 57 ? -17.672 18.578 16.328 1 96.81 57 ALA B CA 1
ATOM 1371 C C . ALA B 1 57 ? -18.078 17.125 16.109 1 96.81 57 ALA B C 1
ATOM 1373 O O . ALA B 1 57 ? -19.266 16.828 16 1 96.81 57 ALA B O 1
ATOM 1374 N N . CYS B 1 58 ? -17.062 16.297 15.977 1 96.75 58 CYS B N 1
ATOM 1375 C CA . CYS B 1 58 ? -17.344 14.875 15.805 1 96.75 58 CYS B CA 1
ATOM 1376 C C . CYS B 1 58 ? -18.156 14.336 16.969 1 96.75 58 CYS B C 1
ATOM 1378 O O . CYS B 1 58 ? -19.109 13.578 16.781 1 96.75 58 CYS B O 1
ATOM 1380 N N . ALA B 1 59 ? -17.781 14.695 18.172 1 96.25 59 ALA B N 1
ATOM 1381 C CA . ALA B 1 59 ? -18.484 14.234 19.359 1 96.25 59 ALA B CA 1
ATOM 1382 C C . ALA B 1 59 ? -19.938 14.703 19.359 1 96.25 59 ALA B C 1
ATOM 1384 O O . ALA B 1 59 ? -20.844 13.93 19.672 1 96.25 59 ALA B O 1
ATOM 1385 N N . GLU B 1 60 ? -20.172 15.859 19.047 1 97.19 60 GLU B N 1
ATOM 1386 C CA . GLU B 1 60 ? -21.5 16.453 19.031 1 97.19 60 GLU B CA 1
ATOM 1387 C C . GLU B 1 60 ? -22.375 15.797 17.969 1 97.19 60 GLU B C 1
ATOM 1389 O O . GLU B 1 60 ? -23.594 15.648 18.156 1 97.19 60 GLU B O 1
ATOM 1394 N N . ASP B 1 61 ? -21.75 15.461 16.891 1 96 61 ASP B N 1
ATOM 1395 C CA . ASP B 1 61 ? -22.484 14.859 15.781 1 96 61 ASP B CA 1
ATOM 1396 C C . ASP B 1 61 ? -22.609 13.352 15.961 1 96 61 ASP B C 1
ATOM 1398 O O . ASP B 1 61 ? -23.281 12.68 15.172 1 96 61 ASP B O 1
ATOM 1402 N N . GLY B 1 62 ? -22 12.859 16.938 1 95.56 62 GLY B N 1
ATOM 1403 C CA . GLY B 1 62 ? -22.016 11.422 17.156 1 95.56 62 GLY B CA 1
ATOM 1404 C C . GLY B 1 62 ? -21.203 10.648 16.125 1 95.56 62 GLY B C 1
ATOM 1405 O O . GLY B 1 62 ? -21.531 9.5 15.805 1 95.56 62 GLY B O 1
ATOM 1406 N N . LYS B 1 63 ? -20.297 11.281 15.531 1 94.56 63 LYS B N 1
ATOM 1407 C CA . LYS B 1 63 ? -19.438 10.664 14.523 1 94.56 63 LYS B CA 1
ATOM 1408 C C . LYS B 1 63 ? -18.078 10.305 15.109 1 94.56 63 LYS B C 1
ATOM 1410 O O . LYS B 1 63 ? -17.562 11.016 15.977 1 94.56 63 LYS B O 1
ATOM 1415 N N . LYS B 1 64 ? -17.562 9.266 14.781 1 92.62 64 LYS B N 1
ATOM 1416 C CA . LYS B 1 64 ? -16.188 8.93 15.148 1 92.62 64 LYS B CA 1
ATOM 1417 C C . LYS B 1 64 ? -15.188 9.75 14.344 1 92.62 64 LYS B C 1
ATOM 1419 O O . LYS B 1 64 ? -15.258 9.789 13.117 1 92.62 64 LYS B O 1
ATOM 1424 N N . PRO B 1 65 ? -14.273 10.438 15.078 1 93.44 65 PRO B N 1
ATOM 1425 C CA . PRO B 1 65 ? -13.266 11.188 14.328 1 93.44 65 PRO B CA 1
ATOM 1426 C C . PRO B 1 65 ? -12.414 10.289 13.422 1 93.44 65 PRO B C 1
ATOM 1428 O O . PRO B 1 65 ? -12.172 9.125 13.758 1 93.44 65 PRO B O 1
ATOM 1431 N N . ASP B 1 66 ? -12.07 10.836 12.289 1 89 66 ASP B N 1
ATOM 1432 C CA . ASP B 1 66 ? -11.125 10.117 11.438 1 89 66 ASP B CA 1
ATOM 1433 C C . ASP B 1 66 ? -9.75 10.023 12.102 1 89 66 ASP B C 1
ATOM 1435 O O . ASP B 1 66 ? -9.234 11.023 12.609 1 89 66 ASP B O 1
ATOM 1439 N N . THR B 1 67 ? -9.375 8.836 12.344 1 81.12 67 THR B N 1
ATOM 1440 C CA . THR B 1 67 ? -8.031 8.633 12.875 1 81.12 67 THR B CA 1
ATOM 1441 C C . THR B 1 67 ? -7.016 8.516 11.742 1 81.12 67 THR B C 1
ATOM 1443 O O . THR B 1 67 ? -7.207 7.742 10.805 1 81.12 67 THR B O 1
ATOM 1446 N N . PRO B 1 68 ? -6.02 9.516 11.961 1 81.31 68 PRO B N 1
ATOM 1447 C CA . PRO B 1 68 ? -4.945 9.32 10.984 1 81.31 68 PRO B CA 1
ATOM 1448 C C . PRO B 1 68 ? -4.203 7.996 11.18 1 81.31 68 PRO B C 1
ATOM 1450 O O . PRO B 1 68 ? -4.285 7.391 12.25 1 81.31 68 PRO B O 1
ATOM 1453 N N . PHE B 1 69 ? -3.848 7.133 10.172 1 84.5 69 PHE B N 1
ATOM 1454 C CA . PHE B 1 69 ? -2.949 5.984 10.227 1 84.5 69 PHE B CA 1
ATOM 1455 C C . PHE B 1 69 ? -3.697 4.734 10.68 1 84.5 69 PHE B C 1
ATOM 1457 O O . PHE B 1 69 ? -3.277 4.062 11.625 1 84.5 69 PHE B O 1
ATOM 1464 N N . LYS B 1 70 ? -4.824 4.418 10.281 1 82.5 70 LYS B N 1
ATOM 1465 C CA . LYS B 1 70 ? -5.672 3.285 10.641 1 82.5 70 LYS B CA 1
ATOM 1466 C C . LYS B 1 70 ? -5.008 1.963 10.266 1 82.5 70 LYS B C 1
ATOM 1468 O O . LYS B 1 70 ? -5.516 0.891 10.602 1 82.5 70 LYS B O 1
ATOM 1473 N N . GLY B 1 71 ? -3.898 2.041 9.711 1 87.69 71 GLY B N 1
ATOM 1474 C CA . GLY B 1 71 ? -3.17 0.822 9.398 1 87.69 71 GLY B CA 1
ATOM 1475 C C . GLY B 1 71 ? -3.566 0.22 8.062 1 87.69 71 GLY B C 1
ATOM 1476 O O . GLY B 1 71 ? -3.109 -0.868 7.707 1 87.69 71 GLY B O 1
ATOM 1477 N N . VAL B 1 72 ? -4.562 0.816 7.441 1 89.75 72 VAL B N 1
ATOM 1478 C CA . VAL B 1 72 ? -5.008 0.331 6.141 1 89.75 72 VAL B CA 1
ATOM 1479 C C . VAL B 1 72 ? -5.16 1.504 5.176 1 89.75 72 VAL B C 1
ATOM 1481 O O . VAL B 1 72 ? -5.73 2.537 5.527 1 89.75 72 VAL B O 1
ATOM 1484 N N . PHE B 1 73 ? -4.605 1.414 4.039 1 89.75 73 PHE B N 1
ATOM 1485 C CA . PHE B 1 73 ? -4.758 2.439 3.016 1 89.75 73 PHE B CA 1
ATOM 1486 C C . PHE B 1 73 ? -4.613 1.841 1.623 1 89.75 73 PHE B C 1
ATOM 1488 O O . PHE B 1 73 ? -4.059 0.751 1.465 1 89.75 73 PHE B O 1
ATOM 1495 N N . ASN B 1 74 ? -5.145 2.521 0.691 1 90.81 74 ASN B N 1
ATOM 1496 C CA . ASN B 1 74 ? -5.031 2.068 -0.691 1 90.81 74 ASN B CA 1
ATOM 1497 C C . ASN B 1 74 ? -3.754 2.584 -1.349 1 90.81 74 ASN B C 1
ATOM 1499 O O . ASN B 1 74 ? -3.324 3.709 -1.083 1 90.81 74 ASN B O 1
ATOM 1503 N N . VAL B 1 75 ? -3.152 1.72 -2.172 1 94.25 75 VAL B N 1
ATOM 1504 C CA . VAL B 1 75 ? -1.961 2.082 -2.934 1 94.25 75 VAL B CA 1
ATOM 1505 C C . VAL B 1 75 ? -2.248 1.967 -4.43 1 94.25 75 VAL B C 1
ATOM 1507 O O . VAL B 1 75 ? -2.795 0.959 -4.887 1 94.25 75 VAL B O 1
ATOM 1510 N N . ARG B 1 76 ? -2.008 3 -5.082 1 94.19 76 ARG B N 1
ATOM 1511 C CA . ARG B 1 76 ? -2.082 3.008 -6.543 1 94.19 76 ARG B CA 1
ATOM 1512 C C . ARG B 1 76 ? -0.689 3.051 -7.16 1 94.19 76 ARG B C 1
ATOM 1514 O O . ARG B 1 76 ? 0.129 3.9 -6.805 1 94.19 76 ARG B O 1
ATOM 1521 N N . VAL B 1 77 ? -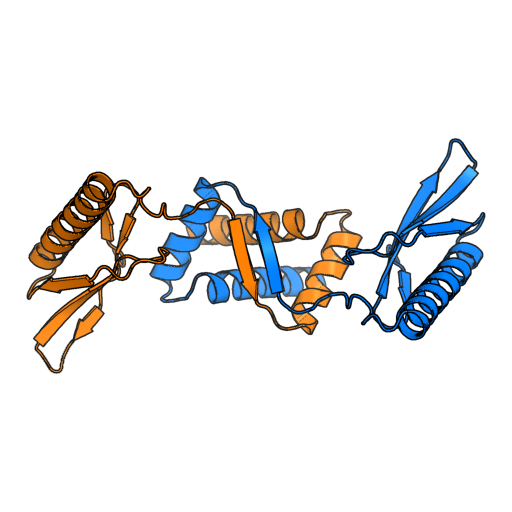0.419 2.078 -7.996 1 94 77 VAL B N 1
ATOM 1522 C CA . VAL B 1 77 ? 0.869 2.016 -8.68 1 94 77 VAL B CA 1
ATOM 1523 C C . VAL B 1 77 ? 0.655 1.683 -10.156 1 94 77 VAL B C 1
ATOM 1525 O O . VAL B 1 77 ? -0.424 1.23 -10.547 1 94 77 VAL B O 1
ATOM 1528 N N . ASP B 1 78 ? 1.721 1.995 -10.93 1 92.69 78 ASP B N 1
ATOM 1529 C CA . ASP B 1 78 ? 1.696 1.541 -12.312 1 92.69 78 ASP B CA 1
ATOM 1530 C C . ASP B 1 78 ? 1.604 0.019 -12.391 1 92.69 78 ASP B C 1
ATOM 1532 O O . ASP B 1 78 ? 2.232 -0.688 -11.602 1 92.69 78 ASP B O 1
ATOM 1536 N N . PRO B 1 79 ? 0.841 -0.449 -13.367 1 91.25 79 PRO B N 1
ATOM 1537 C CA . PRO B 1 79 ? 0.653 -1.896 -13.492 1 91.25 79 PRO B CA 1
ATOM 1538 C C . PRO B 1 79 ? 1.974 -2.656 -13.594 1 91.25 79 PRO B C 1
ATOM 1540 O O . PRO B 1 79 ? 2.096 -3.766 -13.062 1 91.25 79 PRO B O 1
ATOM 1543 N N . ASP B 1 80 ? 2.939 -2.086 -14.203 1 92.38 80 ASP B N 1
ATOM 1544 C CA . ASP B 1 80 ? 4.238 -2.74 -14.336 1 92.38 80 ASP B CA 1
ATOM 1545 C C . ASP B 1 80 ? 4.93 -2.869 -12.977 1 92.38 80 ASP B C 1
ATOM 1547 O O . ASP B 1 80 ? 5.516 -3.908 -12.672 1 92.38 80 ASP B O 1
ATOM 1551 N N . LEU B 1 81 ? 4.945 -1.808 -12.227 1 94.81 81 LEU B N 1
ATOM 1552 C CA . LEU B 1 81 ? 5.504 -1.867 -10.883 1 94.81 81 LEU B CA 1
ATOM 1553 C C . LEU B 1 81 ? 4.754 -2.885 -10.031 1 94.81 81 LEU B C 1
ATOM 1555 O O . LEU B 1 81 ? 5.371 -3.664 -9.297 1 94.81 81 LEU B O 1
ATOM 1559 N N . HIS B 1 82 ? 3.434 -2.826 -10.102 1 94.38 82 HIS B N 1
ATOM 1560 C CA . HIS B 1 82 ? 2.619 -3.801 -9.383 1 94.38 82 HIS B CA 1
ATOM 1561 C C . HIS B 1 82 ? 3.051 -5.227 -9.711 1 94.38 82 HIS B C 1
ATOM 1563 O O . HIS B 1 82 ? 3.215 -6.051 -8.805 1 94.38 82 HIS B O 1
ATOM 1569 N N . ARG B 1 83 ? 3.221 -5.477 -10.953 1 92.25 83 ARG B N 1
ATOM 1570 C CA . ARG B 1 83 ? 3.639 -6.793 -11.422 1 92.25 83 ARG B CA 1
ATOM 1571 C C . ARG B 1 83 ? 4.996 -7.176 -10.836 1 92.25 83 ARG B C 1
ATOM 1573 O O . ARG B 1 83 ? 5.172 -8.289 -10.344 1 92.25 83 ARG B O 1
ATOM 1580 N N . ARG B 1 84 ? 5.906 -6.301 -10.93 1 93.5 84 ARG B N 1
ATOM 1581 C CA . ARG B 1 84 ? 7.258 -6.566 -10.445 1 93.5 84 ARG B CA 1
ATOM 1582 C C . ARG B 1 84 ? 7.258 -6.84 -8.945 1 93.5 84 ARG B C 1
ATOM 1584 O O . ARG B 1 84 ? 7.938 -7.754 -8.477 1 93.5 84 ARG B O 1
ATOM 1591 N N . VAL B 1 85 ? 6.547 -6.062 -8.234 1 95.12 85 VAL B N 1
ATOM 1592 C CA . VAL B 1 85 ? 6.438 -6.23 -6.793 1 95.12 85 VAL B CA 1
ATOM 1593 C C . VAL B 1 85 ? 5.828 -7.594 -6.473 1 95.12 85 VAL B C 1
ATOM 1595 O O . VAL B 1 85 ? 6.32 -8.312 -5.598 1 95.12 85 VAL B O 1
ATOM 1598 N N . ALA B 1 86 ? 4.824 -7.957 -7.234 1 93.19 86 ALA B N 1
ATOM 1599 C CA . ALA B 1 86 ? 4.156 -9.242 -7.035 1 93.19 86 ALA B CA 1
ATOM 1600 C C . ALA B 1 86 ? 5.102 -10.406 -7.332 1 93.19 86 ALA B C 1
ATOM 1602 O O . ALA B 1 86 ? 5.145 -11.383 -6.586 1 93.19 86 ALA B O 1
ATOM 1603 N N . GLU B 1 87 ? 5.781 -10.281 -8.383 1 92.5 87 GLU B N 1
ATOM 1604 C CA . GLU B 1 87 ? 6.734 -11.32 -8.773 1 92.5 87 GLU B CA 1
ATOM 1605 C C . GLU B 1 87 ? 7.812 -11.5 -7.707 1 92.5 87 GLU B C 1
ATOM 1607 O O . GLU B 1 87 ? 8.156 -12.633 -7.352 1 92.5 87 GLU B O 1
ATOM 1612 N N . LEU B 1 88 ? 8.352 -10.414 -7.211 1 93.69 88 LEU B N 1
ATOM 1613 C CA . LEU B 1 88 ? 9.391 -10.461 -6.188 1 93.69 88 LEU B CA 1
ATOM 1614 C C . LEU B 1 88 ? 8.844 -11.039 -4.883 1 93.69 88 LEU B C 1
ATOM 1616 O O . LEU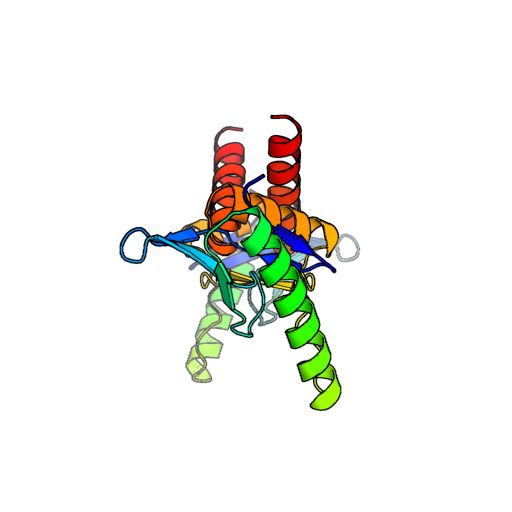 B 1 88 ? 9.531 -11.797 -4.199 1 93.69 88 LEU B O 1
ATOM 1620 N N . ALA B 1 89 ? 7.645 -10.617 -4.551 1 93.56 89 ALA B N 1
ATOM 1621 C CA . ALA B 1 89 ? 7.004 -11.172 -3.361 1 93.56 89 ALA B CA 1
ATOM 1622 C C . ALA B 1 89 ? 6.918 -12.695 -3.447 1 93.56 89 ALA B C 1
ATOM 1624 O O . ALA B 1 89 ? 7.266 -13.398 -2.496 1 93.56 89 ALA B O 1
ATOM 1625 N N . LEU B 1 90 ? 6.453 -13.18 -4.609 1 90.56 90 LEU B N 1
ATOM 1626 C CA . LEU B 1 90 ? 6.332 -14.617 -4.82 1 90.56 90 LEU B CA 1
ATOM 1627 C C . LEU B 1 90 ? 7.699 -15.289 -4.746 1 90.56 90 LEU B C 1
ATOM 1629 O O . LEU B 1 90 ? 7.836 -16.359 -4.148 1 90.56 90 LEU B O 1
ATOM 1633 N N . GLU B 1 91 ? 8.695 -14.641 -5.34 1 89.69 91 GLU B N 1
ATOM 1634 C CA . GLU B 1 91 ? 10.055 -15.164 -5.32 1 89.69 91 GLU B CA 1
ATOM 1635 C C . GLU B 1 91 ? 10.57 -15.32 -3.891 1 89.69 91 GLU B C 1
ATOM 1637 O O . GLU B 1 91 ? 11.305 -16.25 -3.586 1 89.69 91 GLU B O 1
ATOM 1642 N N . GLU B 1 92 ? 10.172 -14.453 -3.01 1 91.5 92 GLU B N 1
ATOM 1643 C CA . GLU B 1 92 ? 10.617 -14.461 -1.619 1 91.5 92 GLU B CA 1
ATOM 1644 C C . GLU B 1 92 ? 9.641 -15.227 -0.73 1 91.5 92 GLU B C 1
ATOM 1646 O O . GLU B 1 92 ? 9.812 -15.266 0.491 1 91.5 92 GLU B O 1
ATOM 1651 N N . ASP B 1 93 ? 8.625 -15.766 -1.352 1 89.81 93 ASP B N 1
ATOM 1652 C CA . ASP B 1 93 ? 7.602 -16.531 -0.633 1 89.81 93 ASP B CA 1
ATOM 1653 C C . ASP B 1 93 ? 6.863 -15.641 0.368 1 89.81 93 ASP B C 1
ATOM 1655 O O . ASP B 1 93 ? 6.691 -16.016 1.529 1 89.81 93 ASP B O 1
ATOM 1659 N N . LEU B 1 94 ? 6.547 -14.43 -0.085 1 92.69 94 LEU B N 1
ATOM 1660 C CA . LEU B 1 94 ? 5.805 -13.461 0.71 1 92.69 94 LEU B CA 1
ATOM 1661 C C . LEU B 1 94 ? 4.488 -13.094 0.032 1 92.69 94 LEU B C 1
ATOM 1663 O O . LEU B 1 94 ? 4.367 -13.188 -1.191 1 92.69 94 LEU B O 1
ATOM 1667 N N . SER B 1 95 ? 3.572 -12.789 0.901 1 92.12 95 SER B N 1
ATOM 1668 C CA . SER B 1 95 ? 2.406 -12.117 0.336 1 92.12 95 SER B CA 1
ATOM 1669 C C . SER B 1 95 ? 2.764 -10.734 -0.183 1 92.12 95 SER B C 1
ATOM 1671 O O . SER B 1 95 ? 3.803 -10.172 0.182 1 92.12 95 SER B O 1
ATOM 1673 N N . LEU B 1 96 ? 1.958 -10.227 -1.039 1 93.38 96 LEU B N 1
ATOM 1674 C CA . LEU B 1 96 ? 2.15 -8.867 -1.538 1 93.38 96 LEU B CA 1
ATOM 1675 C C . LEU B 1 96 ? 2.238 -7.875 -0.386 1 93.38 96 LEU B C 1
ATOM 1677 O O . LEU B 1 96 ? 3.141 -7.035 -0.354 1 93.38 96 LEU B O 1
ATOM 1681 N N . ASN B 1 97 ? 1.374 -8.039 0.6 1 95 97 ASN B N 1
ATOM 1682 C CA . ASN B 1 97 ? 1.32 -7.152 1.757 1 95 97 ASN B CA 1
ATOM 1683 C C . ASN B 1 97 ? 2.611 -7.207 2.568 1 95 97 ASN B C 1
ATOM 1685 O O . ASN B 1 97 ? 3.143 -6.172 2.973 1 95 97 ASN B O 1
ATOM 1689 N N . ALA B 1 98 ? 3.074 -8.359 2.787 1 95.62 98 ALA B N 1
ATOM 1690 C CA . ALA B 1 98 ? 4.305 -8.531 3.553 1 95.62 98 ALA B CA 1
ATOM 1691 C C . ALA B 1 98 ? 5.492 -7.887 2.842 1 95.62 98 ALA B C 1
ATOM 1693 O O . ALA B 1 98 ? 6.352 -7.281 3.484 1 95.62 98 ALA B O 1
ATOM 1694 N N . PHE B 1 99 ? 5.582 -8.047 1.544 1 96.31 99 PHE B N 1
ATOM 1695 C CA . PHE B 1 99 ? 6.652 -7.438 0.77 1 96.31 99 PHE B CA 1
ATOM 1696 C C . PHE B 1 99 ? 6.602 -5.918 0.877 1 96.31 99 PHE B C 1
ATOM 1698 O O . PHE B 1 99 ? 7.629 -5.27 1.077 1 96.31 99 PHE B O 1
ATOM 1705 N N . VAL B 1 100 ? 5.418 -5.375 0.759 1 96.81 100 VAL B N 1
ATOM 1706 C CA . VAL B 1 100 ? 5.234 -3.932 0.849 1 96.81 100 VAL B CA 1
ATOM 1707 C C . VAL B 1 100 ? 5.645 -3.441 2.234 1 96.81 100 VAL B C 1
ATOM 1709 O O . VAL B 1 100 ? 6.355 -2.441 2.361 1 96.81 100 VAL B O 1
ATOM 1712 N N . ASN B 1 101 ? 5.199 -4.121 3.283 1 97.31 101 ASN B N 1
ATOM 1713 C CA . ASN B 1 101 ? 5.586 -3.768 4.645 1 97.31 101 ASN B CA 1
ATOM 1714 C C . ASN B 1 101 ? 7.102 -3.742 4.809 1 97.31 101 ASN B C 1
ATOM 1716 O O . ASN B 1 101 ? 7.652 -2.809 5.395 1 97.31 101 ASN B O 1
ATOM 1720 N N . LYS B 1 102 ? 7.715 -4.734 4.25 1 96.38 102 LYS B N 1
ATOM 1721 C CA . LYS B 1 102 ? 9.172 -4.836 4.305 1 96.38 102 LYS B CA 1
ATOM 1722 C C . LYS B 1 102 ? 9.828 -3.643 3.615 1 96.38 102 LYS B C 1
ATOM 1724 O O . LYS B 1 102 ? 10.773 -3.059 4.145 1 96.38 102 LYS B O 1
ATOM 1729 N N . ALA B 1 103 ? 9.383 -3.346 2.434 1 97.06 103 ALA B N 1
ATOM 1730 C CA . ALA B 1 103 ? 9.914 -2.209 1.682 1 97.06 103 ALA B CA 1
ATOM 1731 C C . ALA B 1 103 ? 9.742 -0.908 2.463 1 97.06 103 ALA B C 1
ATOM 1733 O O . ALA B 1 103 ? 10.656 -0.081 2.508 1 97.06 103 ALA B O 1
ATOM 1734 N N . LEU B 1 104 ? 8.594 -0.705 3.076 1 97.44 104 LEU B N 1
ATOM 1735 C CA . LEU B 1 104 ? 8.305 0.507 3.832 1 97.44 104 LEU B CA 1
ATOM 1736 C C . LEU B 1 104 ? 9.164 0.586 5.086 1 97.44 104 LEU B C 1
ATOM 1738 O O . LEU B 1 104 ? 9.688 1.653 5.422 1 97.44 104 LEU B O 1
ATOM 1742 N N . GLU B 1 105 ? 9.312 -0.531 5.758 1 96.75 105 GLU B N 1
ATOM 1743 C CA . GLU B 1 105 ? 10.164 -0.571 6.941 1 96.75 105 GLU B CA 1
ATOM 1744 C C . GLU B 1 105 ? 11.602 -0.196 6.598 1 96.75 105 GLU B C 1
ATOM 1746 O O . GLU B 1 105 ? 12.242 0.558 7.332 1 96.75 105 GLU B O 1
ATOM 1751 N N . LYS B 1 106 ? 12.039 -0.758 5.504 1 95.81 106 LYS B N 1
ATOM 1752 C CA . LYS B 1 106 ? 13.391 -0.451 5.047 1 95.81 106 LYS B CA 1
ATOM 1753 C C . LYS B 1 106 ? 13.539 1.035 4.734 1 95.81 106 LYS B C 1
ATOM 1755 O O . LYS B 1 106 ? 14.539 1.655 5.102 1 95.81 106 LYS B O 1
ATOM 1760 N N . GLU B 1 107 ? 12.609 1.541 4.035 1 95.06 107 GLU B N 1
ATOM 1761 C CA . GLU B 1 107 ? 12.664 2.951 3.664 1 95.06 107 GLU B CA 1
ATOM 1762 C C . GLU B 1 107 ? 12.672 3.848 4.898 1 95.06 107 GLU B C 1
ATOM 1764 O O . GLU B 1 107 ? 13.422 4.824 4.957 1 95.06 107 GLU B O 1
ATOM 1769 N N . VAL B 1 108 ? 11.852 3.545 5.934 1 94.69 108 VAL B N 1
ATOM 1770 C CA . VAL B 1 108 ? 11.758 4.312 7.172 1 94.69 108 VAL B CA 1
ATOM 1771 C C . VAL B 1 108 ? 13.078 4.219 7.934 1 94.69 108 VAL B C 1
ATOM 1773 O O . VAL B 1 108 ? 13.562 5.215 8.477 1 94.69 108 VAL B O 1
ATOM 1776 N N . SER B 1 109 ? 13.602 2.99 7.934 1 92.94 109 SER B N 1
ATOM 1777 C CA . SER B 1 109 ? 14.859 2.77 8.633 1 92.94 109 SER B CA 1
ATOM 1778 C C . SER B 1 109 ? 16 3.547 7.984 1 92.94 109 SER B C 1
ATOM 1780 O O . SER B 1 109 ? 16.906 4.027 8.672 1 92.94 109 SER B O 1
ATOM 1782 N N . ASN B 1 110 ? 15.945 3.652 6.688 1 89.44 110 ASN B N 1
ATOM 1783 C CA . ASN B 1 110 ? 16.953 4.395 5.949 1 89.44 110 ASN B CA 1
ATOM 1784 C C . ASN B 1 110 ? 16.906 5.883 6.27 1 89.44 110 ASN B C 1
ATOM 1786 O O . ASN B 1 110 ? 17.922 6.582 6.152 1 89.44 110 ASN B O 1
ATOM 1790 N N . HIS B 1 111 ? 15.75 6.418 6.586 1 84.12 111 HIS B N 1
ATOM 1791 C CA . HIS B 1 111 ? 15.594 7.832 6.902 1 84.12 111 HIS B CA 1
ATOM 1792 C C . HIS B 1 111 ? 16.016 8.125 8.336 1 84.12 111 HIS B C 1
ATOM 1794 O O . HIS B 1 111 ? 16.406 9.258 8.648 1 84.12 111 HIS B O 1
ATOM 1800 N N . HIS B 1 112 ? 15.891 7.16 9.203 1 73.62 112 HIS B N 1
ATOM 1801 C CA . HIS B 1 112 ? 16.391 7.359 10.562 1 73.62 112 HIS B CA 1
ATOM 1802 C C . HIS B 1 112 ? 17.922 7.312 10.594 1 73.62 112 HIS B C 1
ATOM 1804 O O . HIS B 1 112 ? 18.547 7.941 11.453 1 73.62 112 HIS B O 1
ATOM 1810 N N . LEU B 1 113 ? 18.453 6.625 9.664 1 63.28 113 LEU B N 1
ATOM 1811 C CA . LEU B 1 113 ? 19.906 6.543 9.625 1 63.28 113 LEU B CA 1
ATOM 1812 C C . LEU B 1 113 ? 20.5 7.75 8.906 1 63.28 113 LEU B C 1
ATOM 1814 O O . LEU B 1 113 ? 21.641 8.125 9.156 1 63.28 113 LEU B O 1
ATOM 1818 N N . ALA B 1 114 ? 19.672 8.539 8.258 1 47.84 114 ALA B N 1
ATOM 1819 C CA . ALA B 1 114 ? 20.25 9.711 7.609 1 47.84 114 ALA B CA 1
ATOM 1820 C C . ALA B 1 114 ? 20.188 10.93 8.523 1 47.84 114 ALA B C 1
ATOM 1822 O O . ALA B 1 114 ? 19.328 11.023 9.398 1 47.84 114 ALA B O 1
#

Radius of gyration: 23.3 Å; Cα contacts (8 Å, |Δi|>4): 338; chains: 2; bounding box: 44×74×41 Å

Secondary structure (DSSP, 8-state):
--SEEETTEEE--EEETTTTEEEEEEESSSS--EEEESSHHHHHHHHHHHHHHHHHHHHHHTPPPPPS--SEEEEE--HHHHHHHHHHHHHTT--HHHHHHHHHHHHHHHHHH-/--SEEETTEEE--EEETTTTEEEEEEESSSS--EEEESSHHHHHHHHHHHHHHHHHHHHHHTPPPPPS--SEEEEE--HHHHHHHHHHHHHTT--HHHHHHHHHHHHHHHHHH-

Foldseek 3Di:
DQWADDPQWIKGWDADPVVQKIKIFTPQFDDTFIFIDNDPVVRNVRVRVSVVVQCVVCVVVVHDGTHHPPVDDDDDDDPVVVVVLCVVCVVVPHDSVVSVVVVVVVVVVVVVVD/DQWADDPQWIKGWDADPVVQKIKIFTPQFDDTFIFIDNDPVVRNVRVRVSVVVQCVVCVVVVHDGTHHPPVDDDDDDDPVVVVVLCVVCVVVPHDSVVSVVVVVVVVVVVVVVD

Organism: Klebsiella pneumoniae subsp. ozaenae (NCBI:txid574)

Solvent-accessible surface area (backbone atoms only — not comparable to full-atom values): 12581 Å² total; per-residue (Å²): 130,72,58,45,78,54,98,78,40,38,29,51,72,38,82,35,78,93,75,63,31,37,34,33,34,50,50,73,45,87,64,90,48,67,40,60,26,76,44,70,71,50,30,55,52,36,44,50,49,44,52,51,50,52,51,50,50,21,57,75,68,71,42,81,68,75,62,49,43,77,18,61,48,76,40,65,45,56,43,66,59,36,42,52,50,44,53,51,12,50,65,68,74,36,51,60,48,56,42,50,48,50,30,48,50,50,50,53,52,53,56,70,71,96,131,72,60,46,76,55,96,78,39,39,30,50,73,39,83,34,76,93,74,64,32,38,35,33,33,52,50,76,46,88,64,91,48,66,39,59,26,76,44,71,71,48,30,54,52,36,44,50,49,43,54,52,49,52,52,49,50,22,57,76,68,71,43,80,68,74,61,49,42,76,18,61,49,76,39,66,47,56,43,66,58,37,43,51,51,43,52,51,13,52,64,68,73,37,52,60,48,57,43,51,48,50,30,48,52,49,49,53,52,54,56,68,71,97

pLDDT: mean 92.61, std 7.69, range [47.19, 98.62]

InterPro domains:
  IPR008651 Uncharacterised protein family HicB [PF05534] (54-104)
  IPR010985 Ribbon-helix-helix [SSF47598] (71-112)
  IPR013321 Arc-type ribbon-helix-helix [G3DSA:1.10.1220.10] (62-113)
  IPR035069 Antitoxin HicB/UPF0150 [SSF143100] (2-74)

Sequence (228 aa):
MKHLKYKGYLGTVEPDFDNNILYGKLAFIGDLVTYEAETLAELEQEFKVSVDLYLQACAEDGKKPDTPFKGVFNVRVDPDLHRRVAELALEEDLSLNAFVNKALEKEVSNHHLAMKHLKYKGYLGTVEPDFDNNILYGKLAFIGDLVTYEAETLAELEQEFKVSVDLYLQACAEDGKKPDTPFKGVFNVRVDPDLHRRVAELALEEDLSLNAFVNKALEKEVSNHHLA

Nearest PDB structures (foldseek):
  1e8s-assembly1_A  TM=4.819E-01  e=2.135E-01  Homo sapiens
  3vyy-assembly2_B  TM=6.122E-01  e=9.007E-01  Homo sapiens
  4ue5-assembly1_E  TM=4.603E-01  e=7.465E-01  Canis lupus familiaris
  7zpk-assembly1_C  TM=4.855E-01  e=2.452E+00  Mus musculus
  1e8s-assembly1_A  TM=4.814E-01  e=2.135E-01  Homo sapiens